Protein AF-A0A7S1MI24-F1 (afdb_monomer_lite)

Sequence (200 aa):
VGLRLYTAEVACLLGQRKAGKRALQKAEEALKSAASAQEQFDVLRRRELASEAKRLRSSLEEEGAFDLVGVLQRTFAFPSKRAGSACTPLQVVAALRSSFGVEECFRRGLCCEEDFGSHLARCVRGNGLLRWPRVFSAKRLPTRLEVCSGTGDWVVAQAQAEAGTANWVASELRYDRVKSIVAKAVLGRVENLCILAGDA

Structure (mmCIF, N/CA/C/O backbone):
data_AF-A0A7S1MI24-F1
#
_entry.id   AF-A0A7S1MI24-F1
#
loop_
_atom_site.group_PDB
_atom_site.id
_atom_site.type_symbol
_atom_site.label_atom_id
_atom_site.label_alt_id
_atom_site.label_comp_id
_atom_site.label_asym_id
_atom_site.label_entity_id
_atom_site.label_seq_id
_atom_site.pdbx_PDB_ins_code
_atom_site.Cartn_x
_atom_site.Cartn_y
_atom_site.Cartn_z
_atom_site.occupancy
_atom_site.B_iso_or_equiv
_atom_site.auth_seq_id
_atom_site.auth_comp_id
_atom_site.auth_asym_id
_atom_site.auth_atom_id
_atom_site.pdbx_PDB_model_num
ATOM 1 N N . VAL A 1 1 ? -1.680 10.015 21.471 1.00 73.81 1 VAL A N 1
ATOM 2 C CA . VAL A 1 1 ? -2.618 9.313 20.559 1.00 73.81 1 VAL A CA 1
ATOM 3 C C . VAL A 1 1 ? -1.904 8.710 19.355 1.00 73.81 1 VAL A C 1
ATOM 5 O O . VAL A 1 1 ? -1.892 7.492 19.264 1.00 73.81 1 VAL A O 1
ATOM 8 N N . GLY A 1 2 ? -1.274 9.514 18.485 1.00 77.19 2 GLY A N 1
ATOM 9 C CA . GLY A 1 2 ? -0.713 9.046 17.204 1.00 77.19 2 GLY A CA 1
ATOM 10 C C . GLY A 1 2 ? 0.192 7.812 17.292 1.00 77.19 2 GLY A C 1
ATOM 11 O O . GLY A 1 2 ? -0.037 6.850 16.576 1.00 77.19 2 GLY A O 1
ATOM 12 N N . LEU A 1 3 ? 1.133 7.765 18.245 1.00 80.62 3 LEU A N 1
ATOM 13 C CA . LEU A 1 3 ? 1.997 6.588 18.436 1.00 80.62 3 LEU A CA 1
ATOM 14 C C . LEU A 1 3 ? 1.203 5.284 18.640 1.00 80.62 3 LEU A C 1
ATOM 16 O O . LEU A 1 3 ? 1.580 4.246 18.114 1.00 80.62 3 LEU A O 1
ATOM 20 N N . ARG A 1 4 ? 0.083 5.340 19.372 1.00 84.88 4 ARG A N 1
ATOM 21 C CA . ARG A 1 4 ? -0.758 4.164 19.646 1.00 84.88 4 ARG A CA 1
ATOM 22 C C . ARG A 1 4 ? -1.533 3.719 18.408 1.00 84.88 4 ARG A C 1
ATOM 24 O O . ARG A 1 4 ? -1.701 2.518 18.226 1.00 84.88 4 ARG A O 1
ATOM 31 N N . LEU A 1 5 ? -1.953 4.664 17.563 1.00 84.94 5 LEU A N 1
ATOM 32 C CA . LEU A 1 5 ? -2.542 4.350 16.259 1.00 84.94 5 LEU A CA 1
ATOM 33 C C . LEU A 1 5 ? -1.519 3.665 15.355 1.00 84.94 5 LEU A C 1
ATOM 35 O O . LEU A 1 5 ? -1.798 2.573 14.878 1.00 84.94 5 LEU A O 1
ATOM 39 N N . TYR A 1 6 ? -0.302 4.202 15.244 1.00 84.69 6 TYR A N 1
ATOM 40 C CA . TYR A 1 6 ? 0.762 3.554 14.471 1.00 84.69 6 TYR A CA 1
ATOM 41 C C . TYR A 1 6 ? 1.103 2.154 14.993 1.00 84.69 6 TYR A C 1
ATOM 43 O O . TYR A 1 6 ? 1.282 1.226 14.210 1.00 84.69 6 TYR A O 1
ATOM 51 N N . THR A 1 7 ? 1.150 1.955 16.316 1.00 85.38 7 THR A N 1
ATOM 52 C CA . THR A 1 7 ? 1.319 0.611 16.891 1.00 85.38 7 THR A CA 1
ATOM 53 C C . THR A 1 7 ? 0.181 -0.323 16.486 1.00 85.38 7 THR A C 1
ATOM 55 O O . THR A 1 7 ? 0.432 -1.487 16.174 1.00 85.38 7 THR A O 1
ATOM 58 N N . ALA A 1 8 ? -1.060 0.166 16.487 1.00 86.25 8 ALA A N 1
ATOM 59 C CA . ALA A 1 8 ? -2.208 -0.621 16.069 1.00 86.25 8 ALA A CA 1
ATOM 60 C C . ALA A 1 8 ? -2.116 -1.001 14.586 1.00 86.25 8 ALA A C 1
ATOM 62 O O . ALA A 1 8 ? -2.285 -2.174 14.263 1.00 86.25 8 ALA A O 1
ATOM 63 N N . GLU A 1 9 ? -1.776 -0.055 13.709 1.00 87.56 9 GLU A N 1
ATOM 64 C CA . GLU A 1 9 ? -1.570 -0.296 12.278 1.00 87.56 9 GLU A CA 1
ATOM 65 C C . GLU 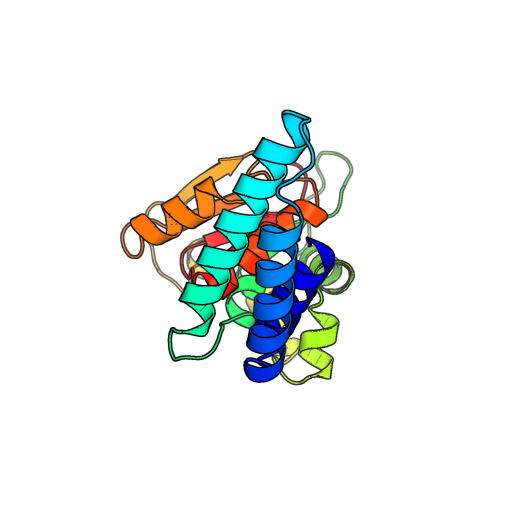A 1 9 ? -0.471 -1.328 12.031 1.00 87.56 9 GLU A C 1
ATOM 67 O O . GLU A 1 9 ? -0.721 -2.343 11.386 1.00 87.56 9 GLU A O 1
ATOM 72 N N . VAL A 1 10 ? 0.719 -1.136 12.607 1.00 85.56 10 VAL A N 1
ATOM 73 C CA . VAL A 1 10 ? 1.843 -2.074 12.456 1.00 85.56 10 VAL A CA 1
ATOM 74 C C . VAL A 1 10 ? 1.461 -3.470 12.943 1.00 85.56 10 VAL A C 1
ATOM 76 O O . VAL A 1 10 ? 1.720 -4.454 12.254 1.00 85.56 10 VAL A O 1
ATOM 79 N N . ALA A 1 11 ? 0.794 -3.581 14.095 1.00 85.19 11 ALA A N 1
ATOM 80 C CA . ALA A 1 11 ? 0.323 -4.870 14.588 1.00 85.19 11 ALA A CA 1
ATOM 81 C C . ALA A 1 11 ? -0.667 -5.532 13.612 1.00 85.19 11 ALA A C 1
ATOM 83 O O . ALA A 1 11 ? -0.617 -6.747 13.433 1.00 85.19 11 ALA A O 1
ATOM 84 N N . CYS A 1 12 ? -1.529 -4.760 12.945 1.00 84.69 12 CYS A N 1
ATOM 85 C CA . CYS A 1 12 ? -2.426 -5.283 11.912 1.00 84.69 12 CYS A CA 1
ATOM 86 C C . CYS A 1 12 ? -1.658 -5.778 10.686 1.00 84.69 12 CYS A C 1
ATOM 88 O O . CYS A 1 12 ? -1.887 -6.907 10.254 1.00 84.69 12 CYS A O 1
ATOM 90 N N . LEU A 1 13 ? -0.722 -4.974 10.172 1.00 84.94 13 LEU A N 1
ATOM 91 C CA . LEU A 1 13 ? 0.106 -5.321 9.012 1.00 84.94 13 LEU A CA 1
ATOM 92 C C . LEU A 1 13 ? 0.932 -6.593 9.251 1.00 84.94 13 LEU A C 1
ATOM 94 O O . LEU A 1 13 ? 1.161 -7.365 8.328 1.00 84.94 13 LEU A O 1
ATOM 98 N N . LEU A 1 14 ? 1.329 -6.847 10.500 1.00 82.56 14 LEU A N 1
ATOM 99 C CA . LEU A 1 14 ? 2.053 -8.052 10.912 1.00 82.56 14 LEU A CA 1
ATOM 100 C C . LEU A 1 14 ? 1.137 -9.240 11.264 1.00 82.56 14 LEU A C 1
ATOM 102 O O . LEU A 1 14 ? 1.608 -10.228 11.828 1.00 82.56 14 LEU A O 1
ATOM 106 N N . GLY A 1 15 ? -0.172 -9.146 11.014 1.00 80.75 15 GLY A N 1
ATOM 107 C CA . GLY A 1 15 ? -1.145 -10.199 11.333 1.00 80.75 15 GLY A CA 1
ATOM 108 C C . GLY A 1 15 ? -1.451 -10.359 12.830 1.00 80.75 15 GLY A C 1
ATOM 109 O O . GLY A 1 15 ? -2.228 -11.228 13.225 1.00 80.75 15 GLY A O 1
ATOM 110 N N . GLN A 1 16 ? -0.913 -9.498 13.695 1.00 86.44 16 GLN A N 1
ATOM 111 C CA . GLN A 1 16 ? -1.109 -9.521 15.146 1.00 86.44 16 GLN A CA 1
ATOM 112 C C . GLN A 1 16 ? -2.424 -8.835 15.553 1.00 86.44 16 GLN A C 1
ATOM 114 O O . GLN A 1 16 ? -2.451 -7.916 16.375 1.00 86.44 16 GLN A O 1
ATOM 119 N N . ARG A 1 17 ? -3.555 -9.311 15.016 1.00 86.25 17 ARG A N 1
ATOM 120 C CA . ARG A 1 17 ? -4.892 -8.703 15.190 1.00 86.25 17 ARG A CA 1
ATOM 121 C C . ARG A 1 17 ? -5.262 -8.423 16.652 1.00 86.25 17 ARG A C 1
ATOM 123 O O . ARG A 1 17 ? -5.778 -7.352 16.958 1.00 86.25 17 ARG A O 1
ATOM 130 N N . LYS A 1 18 ? -4.975 -9.352 17.577 1.00 89.62 18 LYS A N 1
ATOM 131 C CA . LYS A 1 18 ? -5.245 -9.160 19.019 1.00 89.62 18 LYS A CA 1
ATOM 132 C C . LYS A 1 18 ? -4.454 -7.980 19.600 1.00 89.62 18 LYS A C 1
ATOM 134 O O . LYS A 1 18 ? -5.005 -7.206 20.380 1.00 89.62 18 LYS A O 1
ATOM 139 N N . ALA A 1 19 ? -3.184 -7.834 19.220 1.00 90.38 19 ALA A N 1
ATOM 140 C CA . ALA A 1 19 ? -2.353 -6.708 19.639 1.00 90.38 19 ALA A CA 1
ATOM 141 C C . ALA A 1 19 ? -2.832 -5.397 18.994 1.00 90.38 19 ALA A C 1
ATOM 143 O O . ALA A 1 19 ? -2.959 -4.396 19.697 1.00 90.38 19 ALA A O 1
ATOM 144 N N . GLY A 1 20 ? -3.202 -5.436 17.708 1.00 90.81 20 GLY A N 1
ATOM 145 C CA . GLY A 1 20 ? -3.787 -4.304 16.983 1.00 90.81 20 GLY A CA 1
ATOM 146 C C . GLY A 1 20 ? -5.052 -3.766 17.651 1.00 90.81 20 GLY A C 1
ATOM 147 O O . GLY A 1 20 ? -5.117 -2.581 17.969 1.00 90.81 20 GLY A O 1
ATOM 148 N N . LYS A 1 21 ? -6.009 -4.645 17.987 1.00 91.75 21 LYS A N 1
ATOM 149 C CA . LYS A 1 21 ? -7.243 -4.273 18.708 1.00 91.75 21 LYS A CA 1
ATOM 150 C C . LYS A 1 21 ? -6.951 -3.616 20.061 1.00 91.75 21 LYS A C 1
ATOM 152 O O . LYS A 1 21 ? -7.520 -2.573 20.371 1.00 91.75 21 LYS A O 1
ATOM 157 N N . ARG A 1 22 ? -6.024 -4.179 20.847 1.00 93.19 22 ARG A N 1
ATOM 158 C CA . ARG A 1 22 ? -5.618 -3.608 22.147 1.00 93.19 22 ARG A CA 1
ATOM 159 C C . ARG A 1 22 ? -4.966 -2.231 22.000 1.00 93.19 22 ARG A C 1
ATOM 161 O O . ARG A 1 22 ? -5.230 -1.343 22.806 1.00 93.19 22 ARG A O 1
ATOM 168 N N . ALA A 1 23 ? -4.096 -2.052 21.008 1.00 92.50 23 ALA A N 1
ATOM 169 C CA . ALA A 1 23 ? -3.434 -0.774 20.756 1.00 92.50 23 ALA A CA 1
ATOM 170 C C . ALA A 1 23 ? -4.428 0.296 20.276 1.00 92.50 23 ALA A C 1
ATOM 172 O O . ALA A 1 23 ? -4.383 1.424 20.772 1.00 92.50 23 ALA A O 1
ATOM 173 N N . LEU A 1 24 ? -5.363 -0.077 19.394 1.00 93.00 24 LEU A N 1
ATOM 174 C CA . LEU A 1 24 ? -6.424 0.801 18.904 1.00 93.00 24 LEU A CA 1
ATOM 175 C C . LEU A 1 24 ? -7.334 1.270 20.043 1.00 93.00 24 LEU A C 1
ATOM 177 O O . LEU A 1 24 ? -7.537 2.473 20.191 1.00 93.00 24 LEU A O 1
ATOM 181 N N . GLN A 1 25 ? -7.778 0.354 20.908 1.00 94.00 25 GLN A N 1
ATOM 182 C CA . GLN A 1 25 ? -8.591 0.698 22.076 1.00 94.00 25 GLN A CA 1
ATOM 183 C C . GLN A 1 25 ? -7.900 1.761 22.951 1.00 94.00 25 GLN A C 1
ATOM 185 O O . GLN A 1 25 ? -8.488 2.795 23.271 1.00 94.00 25 GLN A O 1
ATOM 190 N N . LYS A 1 26 ? -6.609 1.572 23.260 1.00 92.50 26 LYS A N 1
ATOM 191 C CA . LYS A 1 26 ? -5.810 2.549 24.026 1.00 92.50 26 LYS A CA 1
ATOM 192 C C . LYS A 1 26 ? -5.619 3.887 23.303 1.00 92.50 26 LYS A C 1
ATOM 194 O O . LYS A 1 26 ? -5.292 4.896 23.941 1.00 92.50 26 LYS A O 1
ATOM 199 N N . ALA A 1 27 ? -5.706 3.901 21.974 1.00 90.81 27 ALA A N 1
ATOM 200 C CA . ALA A 1 27 ? -5.613 5.116 21.177 1.00 90.81 27 ALA A CA 1
ATOM 201 C C . ALA A 1 27 ? -6.928 5.906 21.221 1.00 90.81 27 ALA A C 1
ATOM 203 O O . ALA A 1 27 ? -6.899 7.120 21.412 1.00 90.81 27 ALA A O 1
ATOM 204 N N . GLU A 1 28 ? -8.062 5.216 21.124 1.00 91.44 28 GLU A N 1
ATOM 205 C CA . GLU A 1 28 ? -9.404 5.800 21.209 1.00 91.44 28 GLU A CA 1
ATOM 206 C C . GLU A 1 28 ? -9.718 6.333 22.610 1.00 91.44 28 GLU A C 1
ATOM 208 O O . GLU A 1 28 ? -10.259 7.430 22.742 1.00 91.44 28 GLU A O 1
ATOM 213 N N . GLU A 1 29 ? -9.328 5.612 23.664 1.00 91.19 29 GLU A N 1
ATOM 214 C CA . GLU A 1 29 ? -9.416 6.098 25.049 1.00 91.19 29 GLU A CA 1
ATOM 215 C C . GLU A 1 29 ? -8.641 7.414 25.222 1.00 91.19 29 GLU A C 1
ATOM 217 O O . GLU A 1 29 ? -9.144 8.371 25.809 1.00 91.19 29 GLU A O 1
ATOM 222 N N . ALA A 1 30 ? -7.451 7.505 24.623 1.00 87.88 30 ALA A N 1
ATOM 223 C CA . ALA A 1 30 ? -6.635 8.715 24.666 1.00 87.88 30 ALA A CA 1
ATOM 224 C C . ALA A 1 30 ? -7.183 9.868 23.816 1.00 87.88 30 ALA A C 1
ATOM 226 O O . ALA A 1 30 ? -6.942 11.028 24.140 1.00 87.88 30 ALA A O 1
ATOM 227 N N . LEU A 1 31 ? -7.897 9.570 22.726 1.00 87.38 31 LEU A N 1
ATOM 228 C CA . LEU A 1 31 ? -8.610 10.583 21.944 1.00 87.38 31 LEU A CA 1
ATOM 229 C C . LEU A 1 31 ? -9.743 11.200 22.759 1.00 87.38 31 LEU A C 1
ATOM 231 O O . LEU A 1 31 ? -9.889 12.419 22.765 1.00 87.38 31 LEU A O 1
ATOM 235 N N . LYS A 1 32 ? -10.501 10.369 23.484 1.00 85.38 32 LYS A N 1
ATOM 236 C CA . LYS A 1 32 ? -11.587 10.825 24.362 1.00 85.38 32 LYS A CA 1
ATOM 237 C C . LYS A 1 32 ? -11.064 11.680 25.517 1.00 85.38 32 LYS A C 1
ATOM 239 O O . LYS A 1 32 ? -11.663 12.704 25.826 1.00 85.38 32 LYS A O 1
ATOM 244 N N . SER A 1 33 ? -9.935 11.303 26.126 1.00 82.25 33 SER A N 1
ATOM 245 C CA . SER A 1 33 ? -9.354 12.059 27.245 1.00 82.25 33 SER A CA 1
ATOM 246 C C . SER A 1 33 ? -8.720 13.391 26.829 1.00 82.25 33 SER A C 1
ATOM 248 O O . SER A 1 33 ? -8.568 14.278 27.659 1.00 82.25 33 SER A O 1
ATOM 250 N N . ALA A 1 34 ? -8.343 13.556 25.558 1.00 73.75 34 ALA A N 1
ATOM 251 C CA . ALA A 1 34 ? -7.697 14.766 25.042 1.00 73.75 34 ALA A CA 1
ATOM 252 C C . ALA A 1 34 ? -8.687 15.893 24.667 1.00 73.75 34 ALA A C 1
ATOM 254 O O . ALA A 1 34 ? -8.329 16.815 23.935 1.00 73.75 34 ALA A O 1
ATOM 255 N N . ALA A 1 35 ? -9.944 15.824 25.116 1.00 59.53 35 ALA A N 1
ATOM 256 C CA . ALA A 1 35 ? -11.016 16.735 24.709 1.00 59.53 35 ALA A CA 1
ATOM 257 C C . ALA A 1 35 ? -10.859 18.193 25.202 1.00 59.53 35 ALA A C 1
ATOM 259 O O . ALA A 1 35 ? -11.548 19.067 24.685 1.00 59.53 35 ALA A O 1
ATOM 260 N N . SER A 1 36 ? -9.945 18.490 26.133 1.00 61.41 36 SER A N 1
ATOM 261 C CA . SER A 1 36 ? -9.865 19.796 26.813 1.00 61.41 36 SER A CA 1
ATOM 262 C C . SER A 1 36 ? -8.915 20.842 26.203 1.00 61.41 36 SER A C 1
ATOM 264 O O . SER A 1 36 ? -8.910 21.972 26.676 1.00 61.41 36 SER A O 1
ATOM 266 N N . ALA A 1 37 ? -8.111 20.519 25.183 1.00 58.25 37 ALA A N 1
ATOM 267 C CA . ALA A 1 37 ? -7.203 21.495 24.557 1.00 58.25 37 ALA A CA 1
ATOM 268 C C . ALA A 1 37 ? -7.915 22.293 23.443 1.00 58.25 37 ALA A C 1
ATOM 270 O O . ALA A 1 37 ? -8.607 21.701 22.609 1.00 58.25 37 ALA A O 1
ATOM 271 N N . GLN A 1 38 ? -7.774 23.622 23.437 1.00 57.56 38 GLN A N 1
ATOM 272 C CA . GLN A 1 38 ? -8.668 24.562 22.733 1.00 57.56 38 GLN A CA 1
ATOM 273 C C . GLN A 1 38 ? -8.108 25.140 21.419 1.00 57.56 38 GLN A C 1
ATOM 275 O O . GLN A 1 38 ? -8.764 25.962 20.782 1.00 57.56 38 GLN A O 1
ATOM 280 N N . GLU A 1 39 ? -6.924 24.712 20.978 1.00 75.19 39 GLU A N 1
ATOM 281 C CA . GLU A 1 39 ? -6.323 25.225 19.744 1.00 75.19 39 GLU A CA 1
ATOM 282 C C . GLU A 1 39 ? -6.942 24.577 18.493 1.00 75.19 39 GLU A C 1
ATOM 284 O O . GLU A 1 39 ? -7.132 23.361 18.412 1.00 75.19 39 GLU A O 1
ATOM 289 N N . GLN A 1 40 ? -7.266 25.391 17.483 1.00 68.12 40 GLN A N 1
ATOM 290 C CA . GLN A 1 40 ? -7.939 24.944 16.253 1.00 68.12 40 GLN A CA 1
ATOM 291 C C . GLN A 1 40 ? -7.149 23.857 15.499 1.00 68.12 40 GLN A C 1
ATOM 293 O O . GLN A 1 40 ? -7.745 22.918 14.963 1.00 68.12 40 GLN A O 1
ATOM 298 N N . PHE A 1 41 ? -5.813 23.929 15.512 1.00 63.28 41 PHE A N 1
ATOM 299 C CA . PHE A 1 41 ? -4.944 22.899 14.931 1.00 63.28 41 PHE A CA 1
ATOM 300 C C . PHE A 1 41 ? -5.090 21.546 15.637 1.00 63.28 41 PHE A C 1
ATOM 302 O O . PHE A 1 41 ? -5.150 20.505 14.978 1.00 63.28 41 PHE A O 1
ATOM 309 N N . ASP A 1 42 ? -5.242 21.546 16.961 1.00 78.06 42 ASP A N 1
ATOM 310 C CA . ASP A 1 42 ? -5.473 20.322 17.724 1.00 78.06 42 ASP A CA 1
ATOM 311 C C . ASP A 1 42 ? -6.843 19.718 17.427 1.00 78.06 42 ASP A C 1
ATOM 313 O O . ASP A 1 42 ? -7.004 18.498 17.479 1.00 78.06 42 ASP A O 1
ATOM 317 N N . VAL A 1 43 ? -7.852 20.539 17.123 1.00 80.75 43 VAL A N 1
ATOM 318 C CA . VAL A 1 43 ? -9.181 20.050 16.719 1.00 80.75 43 VAL A CA 1
ATOM 319 C C . VAL A 1 43 ? -9.101 19.313 15.380 1.00 80.75 43 VAL A C 1
ATOM 321 O O . VAL A 1 43 ? -9.589 18.184 15.279 1.00 80.75 43 VAL A O 1
ATOM 324 N N . LEU A 1 44 ? -8.452 19.906 14.372 1.00 81.69 44 LEU A N 1
ATOM 325 C CA . LEU A 1 44 ? -8.291 19.282 13.053 1.00 81.69 44 LEU A CA 1
ATOM 326 C C . LEU A 1 44 ? -7.503 17.973 13.144 1.00 81.69 44 LEU A C 1
ATOM 328 O O . LEU A 1 44 ? -7.990 16.928 12.709 1.00 81.69 44 LEU A O 1
ATOM 332 N N . ARG A 1 45 ? -6.350 17.994 13.818 1.00 82.44 45 ARG A N 1
ATOM 333 C CA . ARG A 1 45 ? -5.518 16.801 14.013 1.00 82.44 45 ARG A CA 1
ATOM 334 C C . ARG A 1 45 ? -6.257 15.694 14.766 1.00 82.44 45 ARG A C 1
ATOM 336 O O . ARG A 1 45 ? -6.120 14.517 14.440 1.00 82.44 45 ARG A O 1
ATOM 343 N N . ARG A 1 46 ? -7.065 16.037 15.775 1.00 82.56 46 ARG A N 1
ATOM 344 C CA . ARG A 1 46 ? -7.904 15.053 16.483 1.00 82.56 46 ARG A CA 1
ATOM 345 C C . ARG A 1 46 ? -8.952 14.438 15.565 1.00 82.56 46 ARG A C 1
ATOM 347 O O . ARG A 1 46 ? -9.167 13.232 15.643 1.00 82.56 46 ARG A O 1
ATOM 354 N N . ARG A 1 47 ? -9.579 15.232 14.694 1.00 85.75 47 ARG A N 1
ATOM 355 C CA . ARG A 1 47 ? -10.560 14.735 13.721 1.00 85.75 47 ARG A CA 1
ATOM 356 C C . ARG A 1 47 ? -9.927 13.755 12.735 1.00 85.75 47 ARG A C 1
ATOM 358 O O . ARG A 1 47 ? -10.522 12.713 12.469 1.00 85.75 47 ARG A O 1
ATOM 365 N N . GLU A 1 48 ? -8.721 14.048 12.254 1.00 84.19 48 GLU A N 1
ATOM 366 C CA . GLU A 1 48 ? -7.946 13.138 11.400 1.00 84.19 48 GLU A CA 1
ATOM 367 C C . GLU A 1 48 ? -7.644 11.819 12.120 1.00 84.19 48 GLU A C 1
ATOM 369 O O . GLU A 1 48 ? -8.012 10.751 11.632 1.00 84.19 48 GLU A O 1
ATOM 374 N N . LEU A 1 49 ? -7.077 11.888 13.329 1.00 87.00 49 LEU A N 1
ATOM 375 C CA . LEU A 1 49 ? -6.752 10.701 14.129 1.00 87.00 49 LEU A CA 1
ATOM 376 C C . LEU A 1 49 ? -8.001 9.879 14.492 1.00 87.00 49 LEU A C 1
ATOM 378 O O . LEU A 1 49 ? -7.940 8.653 14.545 1.00 87.00 49 LEU A O 1
ATOM 382 N N . ALA A 1 50 ? -9.141 10.528 14.736 1.00 88.38 50 ALA A N 1
ATOM 383 C CA . ALA A 1 50 ? -10.408 9.848 14.996 1.00 88.38 50 ALA A CA 1
ATOM 384 C C . ALA A 1 50 ? -10.960 9.152 13.741 1.00 88.38 50 ALA A C 1
ATOM 386 O O . ALA A 1 50 ? -11.467 8.033 13.833 1.00 88.38 50 ALA A O 1
ATOM 387 N N . SER A 1 51 ? -10.835 9.785 12.571 1.00 87.12 51 SER A N 1
ATOM 388 C CA . SER A 1 51 ? -11.189 9.174 11.285 1.00 87.12 51 SER A CA 1
ATOM 389 C C . SER A 1 51 ? -10.330 7.936 11.007 1.00 87.12 51 SER A C 1
ATOM 391 O O . SER A 1 51 ? -10.846 6.874 10.657 1.00 87.12 51 SER A O 1
ATOM 393 N N . GLU A 1 52 ? -9.024 8.037 11.259 1.00 86.25 52 GLU A N 1
ATOM 394 C CA . GLU A 1 52 ? -8.072 6.936 11.109 1.00 86.25 52 GLU A CA 1
ATOM 395 C C . GLU A 1 52 ? -8.362 5.779 12.072 1.00 86.25 52 GLU A C 1
ATOM 397 O O . GLU A 1 52 ? -8.431 4.625 11.646 1.00 86.25 52 GLU A O 1
ATOM 402 N N . ALA A 1 53 ? -8.641 6.081 13.345 1.00 89.38 53 ALA A N 1
ATOM 403 C CA . ALA A 1 53 ? -9.067 5.089 14.331 1.00 89.38 53 ALA A CA 1
ATOM 404 C C . ALA A 1 53 ? -10.332 4.342 13.879 1.00 89.38 53 ALA A C 1
ATOM 406 O O . ALA A 1 53 ? -10.386 3.112 13.943 1.00 89.38 53 ALA A O 1
ATOM 407 N N . LYS A 1 54 ? -11.330 5.074 13.365 1.00 90.06 54 LYS A N 1
ATOM 408 C CA . LYS A 1 54 ? -12.578 4.497 12.848 1.00 90.06 54 LYS A CA 1
ATOM 409 C C . LYS A 1 54 ? -12.324 3.570 11.655 1.00 90.06 54 LYS A C 1
ATOM 411 O O . LYS A 1 54 ? -12.869 2.468 11.621 1.00 90.06 54 LYS A O 1
ATOM 416 N N . ARG A 1 55 ? -11.481 3.981 10.701 1.00 86.00 55 ARG A N 1
ATOM 417 C CA . ARG A 1 55 ? -11.101 3.152 9.543 1.00 86.00 55 ARG A CA 1
ATOM 418 C C . ARG A 1 55 ? -10.392 1.871 9.986 1.00 86.00 55 ARG A C 1
ATOM 420 O O . ARG A 1 55 ? -10.737 0.784 9.521 1.00 86.00 55 ARG A O 1
ATOM 427 N N . LEU A 1 56 ? -9.434 1.988 10.908 1.00 88.06 56 LEU A N 1
ATOM 428 C CA . LEU A 1 56 ? -8.685 0.842 11.421 1.00 88.06 56 LEU A CA 1
ATOM 429 C C . LEU A 1 56 ? -9.592 -0.140 12.173 1.00 88.06 56 LEU A C 1
ATOM 431 O O . LEU A 1 56 ? -9.448 -1.350 12.007 1.00 88.06 56 LEU A O 1
ATOM 435 N N . ARG A 1 57 ? -10.554 0.372 12.951 1.00 90.81 57 ARG A N 1
ATOM 436 C CA . ARG A 1 57 ? -11.572 -0.439 13.631 1.00 90.81 57 ARG A CA 1
ATOM 437 C C . ARG A 1 57 ? -12.377 -1.273 12.636 1.00 90.81 57 ARG A C 1
ATOM 439 O O . ARG A 1 57 ? -12.401 -2.490 12.780 1.00 90.81 57 ARG A O 1
ATOM 446 N N . SER A 1 58 ? -12.946 -0.630 11.611 1.00 87.38 58 SER A N 1
ATOM 447 C CA . SER A 1 58 ? -13.704 -1.311 10.548 1.00 87.38 58 SER A CA 1
ATOM 448 C C . SER A 1 58 ? -12.871 -2.421 9.899 1.00 87.38 58 SER A C 1
ATOM 450 O O . SER A 1 58 ? -13.297 -3.568 9.806 1.00 87.38 58 SER A O 1
ATOM 452 N N . SER A 1 59 ? -11.617 -2.109 9.562 1.00 85.88 59 SER A N 1
ATOM 453 C CA . SER A 1 59 ? -10.696 -3.058 8.918 1.00 85.88 59 SER A CA 1
ATOM 454 C C . SER A 1 59 ? -10.390 -4.283 9.797 1.00 85.88 59 SER A C 1
ATOM 456 O O . SER A 1 59 ? -10.205 -5.389 9.286 1.00 85.88 59 SER A O 1
ATOM 458 N N . LEU A 1 60 ? -10.322 -4.089 11.121 1.00 85.88 60 LEU A N 1
ATOM 459 C CA . LEU A 1 60 ? -10.056 -5.119 12.136 1.00 85.88 60 LEU A CA 1
ATOM 460 C C . LEU A 1 60 ? -11.275 -5.978 12.503 1.00 85.88 60 LEU A C 1
ATOM 462 O O . LEU A 1 60 ? -11.108 -7.047 13.110 1.00 85.88 60 LEU A O 1
ATOM 466 N N . GLU A 1 61 ? -12.478 -5.484 12.227 1.00 86.75 61 GLU A N 1
ATOM 467 C CA . GLU A 1 61 ? -13.738 -6.210 12.393 1.00 86.75 61 GLU A CA 1
ATOM 468 C C . GLU A 1 61 ? -13.988 -7.143 11.204 1.00 86.75 61 GLU A C 1
ATOM 470 O O . GLU A 1 61 ? -14.443 -8.265 11.405 1.00 86.75 61 GLU A O 1
ATOM 475 N N . GLU A 1 62 ? -13.579 -6.740 10.000 1.00 84.62 62 GLU A N 1
ATOM 476 C CA . GLU A 1 62 ? -13.632 -7.585 8.807 1.00 84.62 62 GLU A CA 1
ATOM 477 C C . GLU A 1 62 ? -12.729 -8.833 8.921 1.00 84.62 62 GLU A C 1
ATOM 479 O O . GLU A 1 62 ? -11.532 -8.780 9.252 1.00 84.62 62 GLU A O 1
ATOM 484 N N . GLU A 1 63 ? -13.291 -9.993 8.585 1.00 77.44 63 GLU A N 1
ATOM 485 C CA . GLU A 1 63 ? -12.552 -11.252 8.479 1.00 77.44 63 GLU A CA 1
ATOM 486 C C . GLU A 1 63 ? -11.612 -11.258 7.253 1.00 77.44 63 GLU A C 1
ATOM 488 O O . GLU A 1 63 ? -11.689 -10.408 6.367 1.00 77.44 63 GLU A O 1
ATOM 493 N N . GLY A 1 64 ? -10.635 -12.166 7.234 1.00 80.44 64 GLY A N 1
ATOM 494 C CA . GLY A 1 64 ? -9.683 -12.308 6.122 1.00 80.44 64 GLY A CA 1
ATOM 495 C C . GLY A 1 64 ? -8.294 -11.706 6.358 1.00 80.44 64 GLY A C 1
ATOM 496 O O . GLY A 1 64 ? -8.097 -10.774 7.137 1.00 80.44 64 GLY A O 1
ATOM 497 N N . ALA A 1 65 ? -7.290 -12.282 5.704 1.00 84.56 65 ALA A N 1
ATOM 498 C CA . ALA A 1 65 ? -5.912 -11.824 5.825 1.00 84.56 65 ALA A CA 1
ATOM 499 C C . ALA A 1 65 ? -5.714 -10.463 5.141 1.00 84.56 65 ALA A C 1
ATOM 501 O O . ALA A 1 65 ? -6.358 -10.151 4.143 1.00 84.56 65 ALA A O 1
ATOM 502 N N . PHE A 1 66 ? -4.805 -9.661 5.688 1.00 90.31 66 PHE A N 1
ATOM 503 C CA . PHE A 1 66 ? -4.321 -8.463 5.017 1.00 90.31 66 PHE A CA 1
ATOM 504 C C . PHE A 1 66 ? -3.254 -8.855 3.990 1.00 90.31 66 PHE A C 1
ATOM 506 O O . PHE A 1 66 ? -2.317 -9.580 4.328 1.00 90.31 66 PHE A O 1
ATOM 513 N N . ASP A 1 67 ? -3.370 -8.358 2.759 1.00 91.62 67 ASP A N 1
ATOM 514 C CA . ASP A 1 67 ? -2.422 -8.647 1.677 1.00 91.62 67 ASP A CA 1
ATOM 515 C C . ASP A 1 67 ? -1.281 -7.615 1.634 1.00 91.62 67 ASP A C 1
ATOM 517 O O . ASP A 1 67 ? -1.183 -6.777 0.734 1.00 91.62 67 ASP A O 1
ATOM 521 N N . LEU A 1 68 ? -0.411 -7.650 2.648 1.00 93.44 68 LEU A N 1
ATOM 522 C CA . LEU A 1 68 ? 0.767 -6.776 2.691 1.00 93.44 68 LEU A CA 1
ATOM 523 C C . LEU A 1 68 ? 1.697 -7.028 1.496 1.00 93.44 68 LEU A C 1
ATOM 525 O O . LEU A 1 68 ? 2.188 -6.083 0.879 1.00 93.44 68 LEU A O 1
ATOM 529 N N . VAL A 1 69 ? 1.932 -8.298 1.164 1.00 93.69 69 VAL A N 1
ATOM 530 C CA . VAL A 1 69 ? 2.873 -8.687 0.107 1.00 93.69 69 VAL A CA 1
ATOM 531 C C . VAL A 1 69 ? 2.378 -8.226 -1.257 1.00 93.69 69 VAL A C 1
ATOM 533 O O . VAL A 1 69 ? 3.164 -7.647 -2.003 1.00 93.69 69 VAL A O 1
ATOM 536 N N . GLY A 1 70 ? 1.100 -8.414 -1.586 1.00 94.44 70 GLY A N 1
ATOM 537 C CA . GLY A 1 70 ? 0.560 -7.980 -2.868 1.00 94.44 70 GLY A CA 1
ATOM 538 C C . GLY A 1 70 ? 0.562 -6.461 -3.026 1.00 94.44 70 GLY A C 1
ATOM 539 O O . GLY A 1 70 ? 0.881 -5.969 -4.108 1.00 94.44 70 GLY A O 1
ATOM 540 N N . VAL A 1 71 ? 0.298 -5.694 -1.960 1.00 96.12 71 VAL A N 1
ATOM 541 C CA . VAL A 1 71 ? 0.450 -4.226 -2.009 1.00 96.12 71 VAL A CA 1
ATOM 542 C C . VAL A 1 71 ? 1.915 -3.831 -2.224 1.00 96.12 71 VAL A C 1
ATOM 544 O O . VAL A 1 71 ? 2.200 -2.989 -3.077 1.00 96.12 71 VAL A O 1
ATOM 547 N N . LEU A 1 72 ? 2.862 -4.464 -1.523 1.00 95.50 72 LEU A N 1
ATOM 548 C CA . LEU A 1 72 ? 4.297 -4.220 -1.721 1.00 95.50 72 LEU A CA 1
ATOM 549 C C . LEU A 1 72 ? 4.775 -4.614 -3.128 1.00 95.50 72 LEU A C 1
ATOM 551 O O . LEU A 1 72 ? 5.597 -3.910 -3.705 1.00 95.50 72 LEU A O 1
ATOM 555 N N . GLN A 1 73 ? 4.231 -5.681 -3.718 1.00 95.31 73 GLN A N 1
ATOM 556 C CA . GLN A 1 73 ? 4.497 -6.086 -5.106 1.00 95.31 73 GLN A CA 1
ATOM 557 C C . GLN A 1 73 ? 3.969 -5.078 -6.143 1.00 95.31 73 GLN A C 1
ATOM 559 O O . GLN A 1 73 ? 4.453 -5.048 -7.274 1.00 95.31 73 GLN A O 1
ATOM 564 N N . ARG A 1 74 ? 3.009 -4.229 -5.757 1.00 96.44 74 ARG A N 1
ATOM 565 C CA . ARG A 1 74 ? 2.500 -3.099 -6.553 1.00 96.44 74 ARG A CA 1
ATOM 566 C C . ARG A 1 74 ? 3.075 -1.749 -6.119 1.00 96.44 74 ARG A C 1
ATOM 568 O O . ARG A 1 74 ? 2.600 -0.710 -6.569 1.00 96.44 74 ARG A O 1
ATOM 575 N N . THR A 1 75 ? 4.083 -1.749 -5.252 1.00 96.56 75 THR A N 1
ATOM 576 C CA . THR A 1 75 ? 4.780 -0.537 -4.821 1.00 96.56 75 THR A CA 1
ATOM 577 C C . THR A 1 75 ? 6.132 -0.479 -5.524 1.00 96.56 75 THR A C 1
ATOM 579 O O . THR A 1 75 ? 6.854 -1.469 -5.550 1.00 96.56 75 THR A O 1
ATOM 582 N N . PHE A 1 76 ? 6.487 0.665 -6.102 1.00 95.12 76 PHE A N 1
ATOM 583 C CA . PHE A 1 76 ? 7.734 0.874 -6.838 1.00 95.12 76 PHE A CA 1
ATOM 584 C C . PHE A 1 76 ? 8.442 2.101 -6.275 1.00 95.12 76 PHE A C 1
ATOM 586 O O . PHE A 1 76 ? 7.908 3.204 -6.337 1.00 95.12 76 PHE A O 1
ATOM 593 N N . ALA A 1 77 ? 9.642 1.912 -5.726 1.00 92.62 77 ALA A N 1
ATOM 594 C CA . ALA A 1 77 ? 10.466 3.001 -5.219 1.00 92.62 77 ALA A CA 1
ATOM 595 C C . ALA A 1 77 ? 11.575 3.348 -6.216 1.00 92.62 77 ALA A C 1
ATOM 597 O O . ALA A 1 77 ? 12.433 2.519 -6.521 1.00 92.62 77 ALA A O 1
ATOM 598 N N . PHE A 1 78 ? 11.556 4.576 -6.721 1.00 88.88 78 PHE A N 1
ATOM 599 C CA . PHE A 1 78 ? 12.523 5.096 -7.673 1.00 88.88 78 PHE A CA 1
ATOM 600 C C . PHE A 1 78 ? 13.546 5.960 -6.931 1.00 88.88 78 PHE A C 1
ATOM 602 O O . PHE A 1 78 ? 13.196 7.023 -6.418 1.00 88.88 78 PHE A O 1
ATOM 609 N N . PRO A 1 79 ? 14.815 5.524 -6.838 1.00 83.38 79 PRO A N 1
ATOM 610 C CA . PRO A 1 79 ? 15.850 6.330 -6.208 1.00 83.38 79 PRO A CA 1
ATOM 611 C C . PRO A 1 79 ? 16.094 7.613 -7.008 1.00 83.38 79 PRO A C 1
ATOM 613 O O . PRO A 1 79 ? 16.062 7.597 -8.240 1.00 83.38 79 PRO A O 1
ATOM 616 N N . SER A 1 80 ? 16.409 8.708 -6.314 1.00 78.50 80 SER A N 1
ATOM 617 C CA . SER A 1 80 ? 16.796 9.964 -6.956 1.00 78.50 80 SER A CA 1
ATOM 618 C C . SER A 1 80 ? 18.017 9.744 -7.852 1.00 78.50 80 SER A C 1
ATOM 620 O O . SER A 1 80 ? 19.089 9.346 -7.389 1.00 78.50 80 SER A O 1
ATOM 622 N N . LYS A 1 81 ? 17.858 10.000 -9.150 1.00 71.75 81 LYS A N 1
ATOM 623 C CA . LYS A 1 81 ? 18.933 9.943 -10.144 1.00 71.75 81 LYS A CA 1
ATOM 624 C C . LYS A 1 81 ? 19.107 11.295 -10.819 1.00 71.75 81 LYS A C 1
ATOM 626 O O . LYS A 1 81 ? 18.197 12.116 -10.837 1.00 71.75 81 LYS A O 1
ATOM 631 N N . ARG A 1 82 ? 20.278 11.505 -11.429 1.00 64.06 82 ARG A N 1
ATOM 632 C CA . ARG A 1 82 ? 20.466 12.602 -12.388 1.00 64.06 82 ARG A CA 1
ATOM 633 C C . ARG A 1 82 ? 19.495 12.416 -13.560 1.00 64.06 82 ARG A C 1
ATOM 635 O O . ARG A 1 82 ? 19.281 11.283 -14.001 1.00 64.06 82 ARG A O 1
ATOM 642 N N . ALA A 1 83 ? 18.944 13.524 -14.051 1.00 65.56 83 ALA A N 1
ATOM 643 C CA . ALA A 1 83 ? 17.998 13.541 -15.162 1.00 65.56 83 ALA A CA 1
ATOM 644 C C . ALA A 1 83 ? 18.501 12.698 -16.352 1.00 65.56 83 ALA A C 1
ATOM 646 O O . ALA A 1 83 ? 19.664 12.794 -16.743 1.00 65.56 83 ALA A O 1
ATOM 647 N N . GLY A 1 84 ? 17.626 11.852 -16.905 1.00 65.19 84 GLY A N 1
ATOM 648 C CA . GLY A 1 84 ? 17.895 11.050 -18.107 1.00 65.19 84 GLY A CA 1
ATOM 649 C C . GLY A 1 84 ? 18.399 9.615 -17.886 1.00 65.19 84 GLY A C 1
ATOM 650 O O . GLY A 1 84 ? 18.482 8.862 -18.852 1.00 65.19 84 GLY A O 1
ATOM 651 N N . SER A 1 85 ? 18.696 9.182 -16.652 1.00 74.88 85 SER A N 1
ATOM 652 C CA . SER A 1 85 ? 19.067 7.780 -16.380 1.00 74.88 85 SER A CA 1
ATOM 653 C C . SER A 1 85 ? 17.852 6.935 -15.982 1.00 74.88 85 SER A C 1
ATOM 655 O O . SER A 1 85 ? 17.272 7.139 -14.917 1.00 74.88 85 SER A O 1
ATOM 657 N N . ALA A 1 86 ? 17.500 5.934 -16.796 1.00 77.69 86 ALA A N 1
ATOM 658 C CA . ALA A 1 86 ? 16.444 4.977 -16.461 1.00 77.69 86 ALA A CA 1
ATOM 659 C C . ALA A 1 86 ? 16.790 4.169 -15.194 1.00 77.69 86 ALA A C 1
ATOM 661 O O . ALA A 1 86 ? 17.944 3.785 -14.973 1.00 77.69 86 ALA A O 1
ATOM 662 N N . CYS A 1 87 ? 15.799 3.889 -14.346 1.00 80.06 87 CYS A N 1
ATOM 663 C CA . CYS A 1 87 ? 15.961 2.967 -13.220 1.00 80.06 87 CYS A CA 1
ATOM 664 C C . CYS A 1 87 ? 15.899 1.516 -13.696 1.00 80.06 87 CYS A C 1
ATOM 666 O O . CYS A 1 87 ? 15.011 1.140 -14.461 1.00 80.06 87 CYS A O 1
ATOM 668 N N . THR A 1 88 ? 16.835 0.693 -13.223 1.00 84.44 88 THR A N 1
ATOM 669 C CA . THR A 1 88 ? 16.784 -0.749 -13.468 1.00 84.44 88 THR A CA 1
ATOM 670 C C . THR A 1 88 ? 15.830 -1.414 -12.472 1.00 84.44 88 THR A C 1
ATOM 672 O O . THR A 1 88 ? 15.654 -0.905 -11.360 1.00 84.44 88 THR A O 1
ATOM 675 N N . PRO A 1 89 ? 15.244 -2.578 -12.805 1.00 83.75 89 PRO A N 1
ATOM 676 C CA . PRO A 1 89 ? 14.402 -3.312 -11.862 1.00 83.75 89 PRO A CA 1
ATOM 677 C C . PRO A 1 89 ? 15.121 -3.630 -10.542 1.00 83.75 89 PRO A C 1
ATOM 679 O O . PRO A 1 89 ? 14.532 -3.506 -9.472 1.00 83.75 89 PRO A O 1
ATOM 682 N N . LEU A 1 90 ? 16.419 -3.954 -10.604 1.00 85.38 90 LEU A N 1
ATOM 683 C CA . LEU A 1 90 ? 17.251 -4.211 -9.423 1.00 85.38 90 LEU A CA 1
ATOM 684 C C . LEU A 1 90 ? 17.326 -2.998 -8.487 1.00 85.38 90 LEU A C 1
ATOM 686 O O . LEU A 1 90 ? 17.260 -3.157 -7.271 1.00 85.38 90 LEU A O 1
ATOM 690 N N . GLN A 1 91 ? 17.423 -1.786 -9.038 1.00 87.62 91 GLN A N 1
ATOM 691 C CA . GLN A 1 91 ? 17.447 -0.557 -8.240 1.00 87.62 91 GLN A CA 1
ATOM 692 C C . GLN A 1 91 ? 16.108 -0.296 -7.550 1.00 87.62 91 GLN A C 1
ATOM 694 O O . GLN A 1 91 ? 16.097 0.131 -6.398 1.00 87.62 91 GLN A O 1
ATOM 699 N N . VAL A 1 92 ? 14.995 -0.600 -8.222 1.00 87.50 92 VAL A N 1
ATOM 700 C CA . VAL A 1 92 ? 13.657 -0.475 -7.631 1.00 87.50 92 VAL A CA 1
ATOM 701 C C . VAL A 1 92 ? 13.466 -1.469 -6.484 1.00 87.50 92 VAL A C 1
ATOM 703 O O . VAL A 1 92 ? 13.028 -1.086 -5.399 1.00 87.50 92 VAL A O 1
ATOM 706 N N . VAL A 1 93 ? 13.864 -2.731 -6.678 1.00 86.31 93 VAL A N 1
ATOM 707 C CA . VAL A 1 93 ? 13.828 -3.757 -5.621 1.00 86.31 93 VAL A CA 1
ATOM 708 C C . VAL A 1 93 ? 14.697 -3.340 -4.432 1.00 86.31 93 VAL A C 1
ATOM 710 O O . VAL A 1 93 ? 14.246 -3.407 -3.289 1.00 86.31 93 VAL A O 1
ATOM 713 N N . ALA A 1 94 ? 15.920 -2.864 -4.681 1.00 89.62 94 ALA A N 1
ATOM 714 C CA . ALA A 1 94 ? 16.830 -2.421 -3.627 1.00 89.62 94 ALA A CA 1
ATOM 715 C C . ALA A 1 94 ? 16.255 -1.252 -2.806 1.00 89.62 94 ALA A C 1
ATOM 717 O O . ALA A 1 94 ? 16.352 -1.255 -1.578 1.00 89.62 94 ALA A O 1
ATOM 718 N N . ALA A 1 95 ? 15.609 -0.282 -3.461 1.00 89.94 95 ALA A N 1
ATOM 719 C CA . ALA A 1 95 ? 14.958 0.838 -2.784 1.00 89.94 95 ALA A CA 1
ATOM 720 C C . ALA A 1 95 ? 13.769 0.385 -1.916 1.00 89.94 95 ALA A C 1
ATOM 722 O O . ALA A 1 95 ? 13.599 0.861 -0.791 1.00 89.94 95 ALA A O 1
ATOM 723 N N . LEU A 1 96 ? 12.977 -0.582 -2.391 1.00 90.50 96 LEU A N 1
ATOM 724 C CA . LEU A 1 96 ? 11.888 -1.165 -1.601 1.00 90.50 96 LEU A CA 1
ATOM 725 C C . LEU A 1 96 ? 12.408 -1.915 -0.370 1.00 90.50 96 LEU A C 1
ATOM 727 O O . LEU A 1 96 ? 11.885 -1.729 0.734 1.00 90.50 96 LEU A O 1
ATOM 731 N N . ARG A 1 97 ? 13.472 -2.709 -0.540 1.00 91.12 97 ARG A N 1
ATOM 732 C CA . ARG A 1 97 ? 14.129 -3.452 0.548 1.00 91.12 97 ARG A CA 1
ATOM 733 C C . ARG A 1 97 ? 14.613 -2.551 1.668 1.00 91.12 97 ARG A C 1
ATOM 735 O O . ARG A 1 97 ? 14.331 -2.838 2.829 1.00 91.12 97 ARG A O 1
ATOM 742 N N . SER A 1 98 ? 15.283 -1.454 1.329 1.00 89.88 98 SER A N 1
ATOM 743 C CA . SER A 1 98 ? 15.853 -0.548 2.328 1.00 89.88 98 SER A CA 1
ATOM 744 C C . SER A 1 98 ? 14.808 0.310 3.044 1.00 89.88 98 SER A C 1
ATOM 746 O O . SER A 1 98 ? 15.025 0.700 4.189 1.00 89.88 98 SER A O 1
ATOM 748 N N . SER A 1 99 ? 13.679 0.615 2.392 1.00 87.88 99 SER A N 1
ATOM 749 C CA . SER A 1 99 ? 12.798 1.702 2.845 1.00 87.88 99 SER A CA 1
ATOM 750 C C . SER A 1 99 ? 11.402 1.266 3.290 1.00 87.88 99 SER A C 1
ATOM 752 O O . SER A 1 99 ? 10.788 1.985 4.080 1.00 87.88 99 SER A O 1
ATOM 754 N N . PHE A 1 100 ? 10.902 0.108 2.844 1.00 88.94 100 PHE A N 1
ATOM 755 C CA . PHE A 1 100 ? 9.490 -0.286 3.001 1.00 88.94 100 PHE A CA 1
ATOM 756 C C . PHE A 1 100 ? 9.274 -1.584 3.791 1.00 88.94 100 PHE A C 1
ATOM 758 O O . PHE A 1 100 ? 8.174 -2.124 3.805 1.00 88.94 100 PHE A O 1
ATOM 765 N N . GLY A 1 101 ? 10.305 -2.085 4.480 1.00 87.81 101 GLY A N 1
ATOM 766 C CA . GLY A 1 101 ? 10.174 -3.259 5.352 1.00 87.81 101 GLY A CA 1
ATOM 767 C C . GLY A 1 101 ? 10.061 -4.595 4.608 1.00 87.81 101 GLY A C 1
ATOM 768 O O . GLY A 1 101 ? 9.717 -5.604 5.219 1.00 87.81 101 GLY A O 1
ATOM 769 N N . VAL A 1 102 ? 10.386 -4.632 3.312 1.00 91.88 102 VAL A N 1
ATOM 770 C CA . VAL A 1 102 ? 10.396 -5.870 2.511 1.00 91.88 102 VAL A CA 1
ATOM 771 C C . VAL A 1 102 ? 11.381 -6.897 3.091 1.00 91.88 102 VAL A C 1
ATOM 773 O O . VAL A 1 102 ? 11.060 -8.076 3.167 1.00 91.88 102 VAL A O 1
ATOM 776 N N . GLU A 1 103 ? 12.529 -6.452 3.608 1.00 92.19 103 GLU A N 1
ATOM 777 C CA . GLU A 1 103 ? 13.503 -7.330 4.276 1.00 92.19 103 GLU A CA 1
ATOM 778 C C . GLU A 1 103 ? 12.911 -8.044 5.510 1.00 92.19 103 GLU A C 1
ATOM 780 O O . GLU A 1 103 ? 13.193 -9.210 5.776 1.00 92.19 103 GLU A O 1
ATOM 785 N N . GLU A 1 104 ? 12.044 -7.363 6.268 1.00 90.44 104 GLU A N 1
ATOM 786 C CA . GLU A 1 104 ? 11.325 -7.979 7.390 1.00 90.44 104 GLU A CA 1
ATOM 787 C C . GLU A 1 104 ? 10.297 -9.004 6.894 1.00 90.44 104 GLU A C 1
ATOM 789 O O . GLU A 1 104 ? 10.102 -10.031 7.542 1.00 90.44 104 GLU A O 1
ATOM 794 N N . CYS A 1 105 ? 9.673 -8.763 5.736 1.00 91.31 105 CYS A N 1
ATOM 795 C CA . CYS A 1 105 ? 8.748 -9.717 5.124 1.00 91.31 105 CYS A CA 1
ATOM 796 C C . CYS A 1 105 ? 9.462 -11.025 4.760 1.00 91.31 105 CYS A C 1
ATOM 798 O O . CYS A 1 105 ? 8.932 -12.096 5.055 1.00 91.31 105 CYS A O 1
ATOM 800 N N . PHE A 1 106 ? 10.681 -10.945 4.216 1.00 92.81 106 PHE A N 1
ATOM 801 C CA . PHE A 1 106 ? 11.511 -12.120 3.933 1.00 92.81 106 PHE A CA 1
ATOM 802 C C . PHE A 1 106 ? 11.905 -12.855 5.214 1.00 92.81 106 PHE A C 1
ATOM 804 O O . PHE A 1 106 ? 11.661 -14.054 5.337 1.00 92.81 106 PHE A O 1
ATOM 811 N N . ARG A 1 107 ? 12.426 -12.137 6.220 1.00 92.75 107 ARG A N 1
ATOM 812 C CA . ARG A 1 107 ? 12.826 -12.741 7.506 1.00 92.75 107 ARG A CA 1
ATOM 813 C C . ARG A 1 107 ? 11.679 -13.434 8.240 1.00 92.75 107 ARG A C 1
ATOM 815 O O . ARG A 1 107 ? 11.914 -14.396 8.963 1.00 92.75 107 ARG A O 1
ATOM 822 N N . ARG A 1 108 ? 10.447 -12.953 8.069 1.00 89.81 108 ARG A N 1
ATOM 823 C CA . ARG A 1 108 ? 9.238 -13.555 8.654 1.00 89.81 108 ARG A CA 1
ATOM 824 C C . ARG A 1 108 ? 8.610 -14.648 7.795 1.00 89.81 108 ARG A C 1
ATOM 826 O O . ARG A 1 108 ? 7.593 -15.200 8.204 1.00 89.81 108 ARG A O 1
ATOM 833 N N . GLY A 1 109 ? 9.163 -14.932 6.616 1.00 91.50 109 GLY A N 1
ATOM 834 C CA . GLY A 1 109 ? 8.590 -15.894 5.678 1.00 91.50 109 GLY A CA 1
ATOM 835 C C . GLY A 1 109 ? 7.233 -15.466 5.112 1.00 91.50 109 GLY A C 1
ATOM 836 O O . GLY A 1 109 ? 6.446 -16.322 4.724 1.00 91.50 109 GLY A O 1
ATOM 837 N N . LEU A 1 110 ? 6.933 -14.159 5.071 1.00 89.50 110 LEU A N 1
ATOM 838 C CA . LEU A 1 110 ? 5.704 -13.653 4.443 1.00 89.50 110 LEU A CA 1
ATOM 839 C C . LEU A 1 110 ? 5.763 -13.785 2.915 1.00 89.50 110 LEU A C 1
ATOM 841 O O . LEU A 1 110 ? 4.731 -13.942 2.270 1.00 89.50 110 LEU A O 1
ATOM 845 N N . CYS A 1 111 ? 6.964 -13.719 2.337 1.00 92.31 111 CYS A N 1
ATOM 846 C CA . CYS A 1 111 ? 7.220 -13.976 0.924 1.00 92.31 111 CYS A CA 1
ATOM 847 C C . CYS A 1 111 ? 8.666 -14.438 0.688 1.00 92.31 111 CYS A C 1
ATOM 849 O O . CYS A 1 111 ? 9.548 -14.194 1.512 1.00 92.31 111 CYS A O 1
ATOM 851 N N . CYS A 1 112 ? 8.897 -15.094 -0.452 1.00 94.44 112 CYS A N 1
ATOM 852 C CA . CYS A 1 112 ? 10.229 -15.461 -0.930 1.00 94.44 112 CYS A CA 1
ATOM 853 C C . CYS A 1 112 ? 10.884 -14.278 -1.663 1.00 94.44 112 CYS A C 1
ATOM 855 O O . CYS A 1 112 ? 10.232 -13.596 -2.459 1.00 94.44 112 CYS A O 1
ATOM 857 N N . GLU A 1 113 ? 12.178 -14.052 -1.419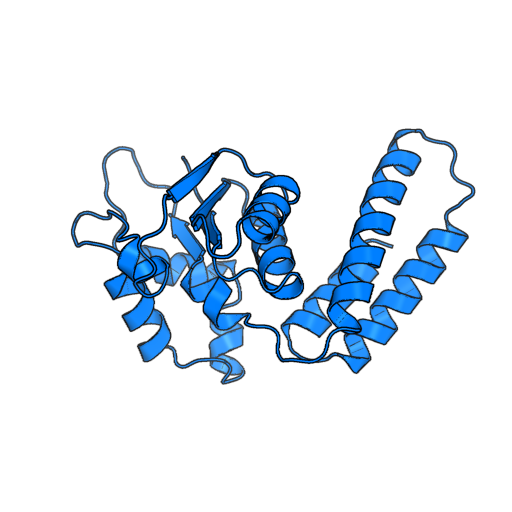 1.00 93.62 113 GLU A N 1
ATOM 858 C CA . GLU A 1 113 ? 12.951 -12.988 -2.070 1.00 93.62 113 GLU A CA 1
ATOM 859 C C . GLU A 1 113 ? 13.017 -13.170 -3.592 1.00 93.62 113 GLU A C 1
ATOM 861 O O . GLU A 1 113 ? 12.803 -12.210 -4.338 1.00 93.62 113 GLU A O 1
ATOM 866 N N . GLU A 1 114 ? 13.249 -14.400 -4.056 1.00 92.62 114 GLU A N 1
ATOM 867 C CA . GLU A 1 114 ? 13.348 -14.722 -5.482 1.00 92.62 114 GLU A CA 1
ATOM 868 C C . GLU A 1 114 ? 12.025 -14.466 -6.213 1.00 92.62 114 GLU A C 1
ATOM 870 O O . GLU A 1 114 ? 12.008 -13.809 -7.258 1.00 92.62 114 GLU A O 1
ATOM 875 N N . ASP A 1 115 ? 10.902 -14.896 -5.632 1.00 92.81 115 ASP A N 1
ATOM 876 C CA . ASP A 1 115 ? 9.570 -14.679 -6.203 1.00 92.81 115 ASP A CA 1
ATOM 877 C C . ASP A 1 115 ? 9.192 -13.196 -6.218 1.00 92.81 115 ASP A C 1
ATOM 879 O O . ASP A 1 115 ? 8.645 -12.692 -7.205 1.00 92.81 115 ASP A O 1
ATOM 883 N N . PHE A 1 116 ? 9.499 -12.473 -5.136 1.00 92.81 116 PHE A N 1
ATOM 884 C CA . PHE A 1 116 ? 9.229 -11.041 -5.025 1.00 92.81 116 PHE A CA 1
ATOM 885 C C . PHE A 1 116 ? 10.040 -10.241 -6.054 1.00 92.81 116 PHE A C 1
ATOM 887 O O . PHE A 1 116 ? 9.482 -9.419 -6.789 1.00 92.81 116 PHE A O 1
ATOM 894 N N . GLY A 1 117 ? 11.340 -10.528 -6.168 1.00 91.69 117 GLY A N 1
ATOM 895 C CA . GLY A 1 117 ? 12.219 -9.928 -7.169 1.00 91.69 117 GLY A CA 1
ATOM 896 C C . GLY A 1 117 ? 11.781 -10.260 -8.596 1.00 91.69 117 GLY A C 1
ATOM 897 O O . GLY A 1 117 ? 11.660 -9.361 -9.430 1.00 91.69 117 GLY A O 1
ATOM 898 N N . SER A 1 118 ? 11.451 -11.525 -8.864 1.00 91.94 118 SER A N 1
ATOM 899 C CA . SER A 1 118 ? 10.962 -11.991 -10.168 1.00 91.94 118 SER A CA 1
ATOM 900 C C . SER A 1 118 ? 9.617 -11.371 -10.547 1.00 91.94 118 SER A C 1
ATOM 902 O O . SER A 1 118 ? 9.358 -11.091 -11.722 1.00 91.94 118 SER A O 1
ATOM 904 N N . HIS A 1 119 ? 8.733 -11.121 -9.578 1.00 92.88 119 HIS A N 1
ATOM 905 C CA . HIS A 1 119 ? 7.502 -10.375 -9.813 1.00 92.88 119 HIS A CA 1
ATOM 906 C C . HIS A 1 119 ? 7.809 -8.943 -10.268 1.00 92.88 119 HIS A C 1
ATOM 908 O O . HIS A 1 119 ? 7.407 -8.555 -11.368 1.00 92.88 119 HIS A O 1
ATOM 914 N N . LEU A 1 120 ? 8.570 -8.187 -9.474 1.00 91.50 120 LEU A N 1
ATOM 915 C CA . LEU A 1 120 ? 8.885 -6.787 -9.773 1.00 91.50 120 LEU A CA 1
ATOM 916 C C . LEU A 1 120 ? 9.670 -6.630 -11.081 1.00 91.50 120 LEU A C 1
ATOM 918 O O . LEU A 1 120 ? 9.375 -5.736 -11.876 1.00 91.50 120 LEU A O 1
ATOM 922 N N . ALA A 1 121 ? 10.604 -7.540 -11.364 1.00 90.62 121 ALA A N 1
ATOM 923 C CA . ALA A 1 121 ? 11.357 -7.553 -12.614 1.00 90.62 121 ALA A CA 1
ATOM 924 C C . ALA A 1 121 ? 10.454 -7.712 -13.845 1.00 90.62 121 ALA A C 1
ATOM 926 O O . ALA A 1 121 ? 10.692 -7.084 -14.874 1.00 90.62 121 ALA A O 1
ATOM 927 N N . ARG A 1 122 ? 9.368 -8.490 -13.753 1.00 93.12 122 ARG A N 1
ATOM 928 C CA . ARG A 1 122 ? 8.396 -8.624 -14.853 1.00 93.12 122 ARG A CA 1
ATOM 929 C C . ARG A 1 122 ? 7.539 -7.376 -15.046 1.00 93.12 122 ARG A C 1
ATOM 931 O O . ARG A 1 122 ? 7.000 -7.200 -16.145 1.00 93.12 122 ARG A O 1
ATOM 938 N N . CYS A 1 123 ? 7.407 -6.538 -14.020 1.00 94.62 123 CYS A N 1
ATOM 939 C CA . CYS A 1 123 ? 6.641 -5.294 -14.048 1.00 94.62 123 CYS A CA 1
ATOM 940 C C . CYS A 1 123 ? 7.393 -4.136 -14.708 1.00 94.62 123 CYS A C 1
ATOM 942 O O . CYS A 1 123 ? 6.742 -3.209 -15.180 1.00 94.62 123 CYS A O 1
ATOM 944 N N . VAL A 1 124 ? 8.720 -4.199 -14.818 1.00 90.19 124 VAL A N 1
ATOM 945 C CA . VAL A 1 124 ? 9.557 -3.124 -15.369 1.00 90.19 124 VAL A CA 1
ATOM 946 C C . VAL A 1 124 ? 10.227 -3.602 -16.664 1.00 90.19 124 VAL A C 1
ATOM 948 O O . VAL A 1 124 ? 10.781 -4.695 -16.734 1.00 90.19 124 VAL A O 1
ATOM 951 N N . ARG A 1 125 ? 10.159 -2.810 -17.737 1.00 86.88 125 ARG A N 1
ATOM 952 C CA . ARG A 1 125 ? 10.884 -3.082 -18.991 1.00 86.88 125 ARG A CA 1
ATOM 953 C C . ARG A 1 125 ? 12.371 -2.744 -18.841 1.00 86.88 125 ARG A C 1
ATOM 955 O O . ARG A 1 125 ? 12.747 -1.952 -17.987 1.00 86.88 125 ARG A O 1
ATOM 962 N N . GLY A 1 126 ? 13.214 -3.255 -19.742 1.00 78.50 126 GLY A N 1
ATOM 963 C CA . GLY A 1 126 ? 14.650 -2.927 -19.762 1.00 78.50 126 GLY A CA 1
ATOM 964 C C . GLY A 1 126 ? 14.958 -1.428 -19.909 1.00 78.50 126 GLY A C 1
ATOM 965 O O . GLY A 1 126 ? 16.011 -0.979 -19.477 1.00 78.50 126 GLY A O 1
ATOM 966 N N . ASN A 1 127 ? 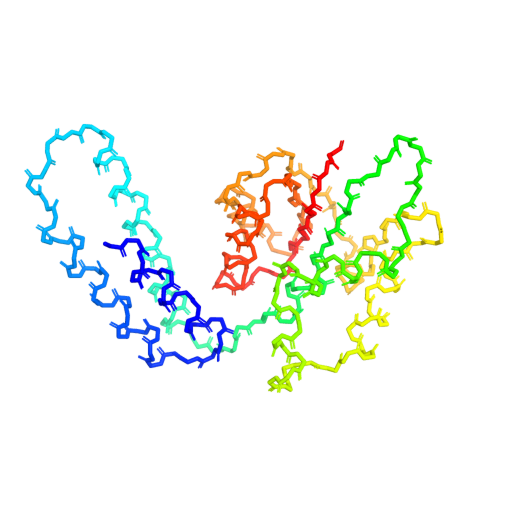14.020 -0.642 -20.450 1.00 78.25 127 ASN A N 1
ATOM 967 C CA . ASN A 1 127 ? 14.113 0.817 -20.549 1.00 78.25 127 ASN A CA 1
ATOM 968 C C . ASN A 1 127 ? 13.507 1.572 -19.344 1.00 78.25 127 ASN A C 1
ATOM 970 O O . ASN A 1 127 ? 13.319 2.781 -19.422 1.00 78.25 127 ASN A O 1
ATOM 974 N N . GLY A 1 128 ? 13.156 0.874 -18.259 1.00 79.31 128 GLY A N 1
ATOM 975 C CA . GLY A 1 128 ? 12.616 1.463 -17.028 1.00 79.31 128 GLY A CA 1
ATOM 976 C C . GLY A 1 128 ? 11.103 1.707 -17.018 1.00 79.31 128 GLY A C 1
ATOM 977 O O . GLY A 1 128 ? 10.565 2.083 -15.982 1.00 79.31 128 GLY A O 1
ATOM 978 N N . LEU A 1 129 ? 10.387 1.466 -18.124 1.00 87.56 129 LEU A N 1
ATOM 979 C CA . LEU A 1 129 ? 8.935 1.676 -18.178 1.00 87.56 129 LEU A CA 1
ATOM 980 C C . LEU A 1 129 ? 8.159 0.576 -17.445 1.00 87.56 129 LEU A C 1
ATOM 982 O O . LEU A 1 129 ? 8.402 -0.616 -17.659 1.00 87.56 129 LEU A O 1
ATOM 986 N N . LEU A 1 130 ? 7.151 0.972 -16.665 1.00 92.31 130 LEU A N 1
ATOM 987 C CA . LEU A 1 130 ? 6.218 0.039 -16.036 1.00 92.31 130 LEU A CA 1
ATOM 988 C C . LEU A 1 130 ? 5.294 -0.629 -17.061 1.00 92.31 130 LEU A C 1
ATOM 990 O O . LEU A 1 130 ? 4.868 -0.054 -18.064 1.00 92.31 130 LEU A O 1
ATOM 994 N N . ARG A 1 131 ? 4.957 -1.885 -16.788 1.00 93.69 131 ARG A N 1
ATOM 995 C CA . ARG A 1 131 ? 4.020 -2.700 -17.558 1.00 93.69 131 ARG A CA 1
ATOM 996 C C . ARG A 1 131 ? 2.745 -2.843 -16.744 1.00 93.69 131 ARG A C 1
ATOM 998 O O . ARG A 1 131 ? 2.619 -3.805 -15.994 1.00 93.69 131 ARG A O 1
ATOM 1005 N N . TRP A 1 132 ? 1.781 -1.942 -16.930 1.00 95.06 132 TRP A N 1
ATOM 1006 C CA . TRP A 1 132 ? 0.518 -1.951 -16.172 1.00 95.06 132 TRP A CA 1
ATOM 1007 C C . TRP A 1 132 ? -0.190 -3.312 -16.119 1.00 95.06 132 TRP A C 1
ATOM 1009 O O . TRP A 1 132 ? -0.565 -3.728 -15.026 1.00 95.06 132 TRP A O 1
ATOM 1019 N N . PRO A 1 133 ? -0.277 -4.096 -17.216 1.00 92.81 133 PRO A N 1
ATOM 1020 C CA . PRO A 1 133 ? -0.870 -5.428 -17.137 1.00 92.81 133 PRO A CA 1
ATOM 1021 C C . PRO A 1 133 ? -0.092 -6.406 -16.250 1.00 92.81 133 PRO A C 1
ATOM 1023 O O . PRO A 1 133 ? -0.636 -7.421 -15.859 1.00 92.81 133 PRO A O 1
ATOM 1026 N N . ARG A 1 134 ? 1.189 -6.177 -15.961 1.00 94.81 134 ARG A N 1
ATOM 1027 C CA . ARG A 1 134 ? 1.956 -7.007 -15.019 1.00 94.81 134 ARG A CA 1
ATOM 1028 C C . ARG A 1 134 ? 1.787 -6.507 -13.586 1.00 94.81 134 ARG A C 1
ATOM 1030 O O . ARG A 1 134 ? 1.584 -7.336 -12.712 1.00 94.81 134 ARG A O 1
ATOM 1037 N N . VAL A 1 135 ? 1.761 -5.185 -13.392 1.00 95.75 135 VAL A N 1
ATOM 1038 C CA . VAL A 1 135 ? 1.494 -4.537 -12.094 1.00 95.75 135 VAL A CA 1
ATOM 1039 C C . VAL A 1 135 ? 0.129 -4.949 -11.533 1.00 95.75 135 VAL A C 1
ATOM 1041 O O . VAL A 1 135 ? 0.022 -5.305 -10.368 1.00 95.75 135 VAL A O 1
ATOM 1044 N N . PHE A 1 136 ? -0.913 -4.956 -12.367 1.00 95.31 136 PHE A N 1
ATOM 1045 C CA . PHE A 1 136 ? -2.288 -5.260 -11.949 1.00 95.31 136 PHE A CA 1
ATOM 1046 C C . PHE A 1 136 ? -2.735 -6.685 -12.315 1.00 95.31 136 PHE A C 1
ATOM 1048 O O . PHE A 1 136 ? -3.907 -6.912 -12.614 1.00 95.31 136 PHE A O 1
ATOM 1055 N N . SER A 1 137 ? -1.810 -7.655 -12.348 1.00 88.75 137 SER A N 1
ATOM 1056 C CA . SER A 1 137 ? -2.125 -9.085 -12.552 1.00 88.75 137 SER A CA 1
ATOM 1057 C C . SER A 1 137 ? -3.051 -9.367 -13.750 1.00 88.75 137 SER A C 1
ATOM 1059 O O . SER A 1 137 ? -4.028 -10.101 -13.661 1.00 88.75 137 SER A O 1
ATOM 1061 N N . ALA A 1 138 ? -2.738 -8.756 -14.890 1.00 79.38 138 ALA A N 1
ATOM 1062 C CA . ALA A 1 138 ? -3.426 -8.821 -16.180 1.00 79.38 138 ALA A CA 1
ATOM 1063 C C . ALA A 1 138 ? -4.834 -8.199 -16.246 1.00 79.38 138 ALA A C 1
ATOM 1065 O O . ALA A 1 138 ? -5.457 -8.259 -17.309 1.00 79.38 138 ALA A O 1
ATOM 1066 N N . LYS A 1 139 ? -5.302 -7.510 -15.196 1.00 83.06 139 LYS A N 1
ATOM 1067 C CA . LYS A 1 139 ? -6.528 -6.696 -15.246 1.00 83.06 139 LYS A CA 1
ATOM 1068 C C . LYS A 1 139 ? -6.301 -5.470 -16.145 1.00 83.06 139 LYS A C 1
ATOM 1070 O O . LYS A 1 139 ? -5.656 -4.498 -15.749 1.00 83.06 139 LYS A O 1
ATOM 1075 N N . ARG A 1 140 ? -6.812 -5.511 -17.382 1.00 90.06 140 ARG A N 1
ATOM 1076 C CA . ARG A 1 140 ? -6.694 -4.426 -18.380 1.00 90.06 140 ARG A CA 1
ATOM 1077 C C . ARG A 1 140 ? -7.788 -3.368 -18.207 1.00 90.06 140 ARG A C 1
ATOM 1079 O O . ARG A 1 140 ? -8.579 -3.139 -19.115 1.00 90.06 140 ARG A O 1
ATOM 1086 N N . LEU A 1 141 ? -7.829 -2.748 -17.034 1.00 95.19 141 LEU A N 1
ATOM 1087 C CA . LEU A 1 141 ? -8.732 -1.635 -16.741 1.00 95.19 141 LEU A CA 1
ATOM 1088 C C . LEU A 1 141 ? -8.061 -0.290 -17.082 1.00 95.19 141 LEU A C 1
ATOM 1090 O O . LEU A 1 141 ? -6.823 -0.213 -17.071 1.00 95.19 141 LEU A O 1
ATOM 1094 N N . PRO A 1 142 ? -8.840 0.774 -17.360 1.00 96.81 142 PR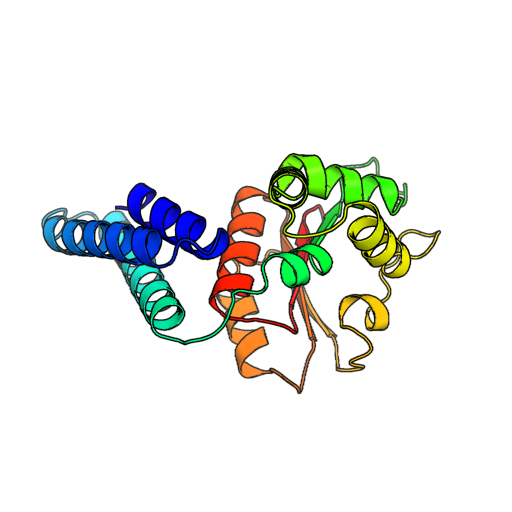O A N 1
ATOM 1095 C CA . PRO A 1 142 ? -8.319 2.135 -17.458 1.00 96.81 142 PRO A CA 1
ATOM 1096 C C . PRO A 1 142 ? -7.446 2.479 -16.251 1.00 96.81 142 PRO A C 1
ATOM 1098 O O . PRO A 1 142 ? -7.806 2.167 -15.119 1.00 96.81 142 PRO A O 1
ATOM 1101 N N . THR A 1 143 ? -6.289 3.096 -16.493 1.00 96.75 143 THR A N 1
ATOM 1102 C CA . THR A 1 143 ? -5.351 3.482 -15.430 1.00 96.75 143 THR A CA 1
ATOM 1103 C C . THR A 1 143 ? -5.467 4.972 -15.155 1.00 96.75 143 THR A C 1
ATOM 1105 O O . THR A 1 143 ? -5.395 5.778 -16.081 1.00 96.75 143 THR A O 1
ATOM 1108 N N . ARG A 1 144 ? -5.643 5.326 -13.885 1.00 98.00 144 ARG A N 1
ATOM 1109 C CA . ARG A 1 144 ? -5.753 6.699 -13.389 1.00 98.00 144 ARG A CA 1
ATOM 1110 C C . ARG A 1 144 ? -4.567 7.006 -12.492 1.00 98.00 144 ARG A C 1
ATOM 1112 O O . ARG A 1 144 ? -4.063 6.107 -11.825 1.00 98.00 144 ARG A O 1
ATOM 1119 N N . LEU A 1 145 ? -4.119 8.254 -12.493 1.00 97.75 145 LEU A N 1
ATOM 1120 C CA . LEU A 1 145 ? -2.944 8.694 -11.750 1.00 97.75 145 LEU A CA 1
ATOM 1121 C C . LEU A 1 145 ? -3.303 9.902 -10.892 1.00 97.75 145 LEU A C 1
ATOM 1123 O O . LEU A 1 145 ? -3.836 10.884 -11.404 1.00 97.75 145 LEU A O 1
ATOM 1127 N N . GLU A 1 146 ? -2.956 9.834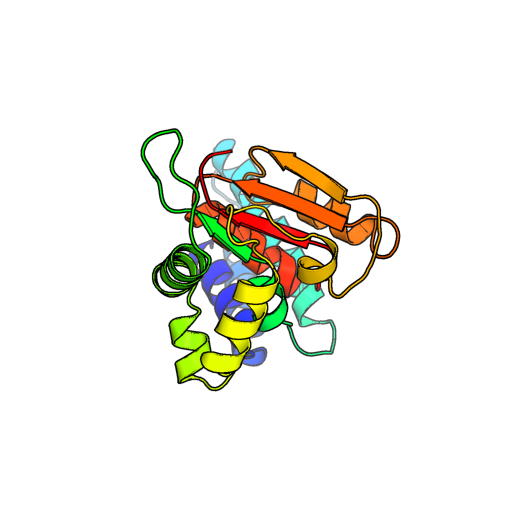 -9.614 1.00 98.12 146 GLU A N 1
ATOM 1128 C CA . GLU A 1 146 ? -2.851 10.998 -8.742 1.00 98.12 146 GLU A CA 1
ATOM 1129 C C . GLU A 1 146 ? -1.366 11.312 -8.523 1.00 98.12 146 GLU A C 1
ATOM 1131 O O . GLU A 1 146 ? -0.582 10.442 -8.140 1.00 98.12 146 GLU A O 1
ATOM 1136 N N . VAL A 1 147 ? -0.979 12.559 -8.787 1.00 97.12 147 VAL A N 1
ATOM 1137 C CA . VAL A 1 147 ? 0.364 13.079 -8.504 1.00 97.12 147 VAL A CA 1
ATOM 1138 C C . VAL A 1 147 ? 0.300 13.886 -7.215 1.00 97.12 147 VAL A C 1
ATOM 1140 O O . VAL A 1 147 ? -0.669 14.613 -7.002 1.00 97.12 147 VAL A O 1
ATOM 1143 N N . CYS A 1 148 ? 1.331 13.780 -6.375 1.00 96.38 148 CYS A N 1
ATOM 1144 C CA . CYS A 1 148 ? 1.356 14.380 -5.040 1.00 96.38 148 CYS A CA 1
ATOM 1145 C C . CYS A 1 148 ? 0.229 13.838 -4.147 1.00 96.38 148 CYS A C 1
ATOM 1147 O O . CYS A 1 148 ? -0.478 14.606 -3.494 1.00 96.38 148 CYS A O 1
ATOM 1149 N N . SER A 1 149 ? 0.091 12.508 -4.099 1.00 96.81 149 SER A N 1
ATOM 1150 C CA . SER A 1 149 ? -0.986 11.808 -3.380 1.00 96.81 149 SER A CA 1
ATOM 1151 C C . SER A 1 149 ? -1.053 12.069 -1.872 1.00 96.81 149 SER A C 1
ATOM 1153 O O . SER A 1 149 ? -1.997 11.639 -1.201 1.00 96.81 149 SER A O 1
ATOM 1155 N N . GLY A 1 150 ? -0.058 12.741 -1.289 1.00 95.94 150 GLY A N 1
ATOM 1156 C CA . GLY A 1 150 ? -0.039 13.034 0.131 1.00 95.94 150 GLY A CA 1
ATOM 1157 C C . GLY A 1 150 ? -0.067 11.739 0.937 1.00 95.94 150 GLY A C 1
ATOM 1158 O O . GLY A 1 150 ? 0.603 10.763 0.614 1.00 95.94 150 GLY A O 1
ATOM 1159 N N . THR A 1 151 ? -0.878 11.702 1.990 1.00 94.00 151 THR A N 1
ATOM 1160 C CA . THR A 1 151 ? -1.088 10.505 2.821 1.00 94.00 151 THR A CA 1
ATOM 1161 C C . THR A 1 151 ? -2.005 9.459 2.177 1.00 94.00 151 THR A C 1
ATOM 1163 O O . THR A 1 151 ? -2.314 8.459 2.823 1.00 94.00 151 THR A O 1
ATOM 1166 N N . GLY A 1 152 ? -2.465 9.673 0.942 1.00 95.81 152 GLY A N 1
ATOM 1167 C CA . GLY A 1 152 ? -3.228 8.704 0.155 1.00 95.81 152 GLY A CA 1
ATOM 1168 C C . GLY A 1 152 ? -4.708 8.573 0.500 1.00 95.81 152 GLY A C 1
ATOM 1169 O O . GLY A 1 152 ? -5.344 7.649 0.007 1.00 95.81 152 GLY A O 1
ATOM 1170 N N . ASP A 1 153 ? -5.277 9.444 1.339 1.00 92.81 153 ASP A N 1
ATOM 1171 C CA . ASP A 1 153 ? -6.686 9.325 1.748 1.00 92.81 153 ASP A CA 1
ATOM 1172 C C . ASP A 1 153 ? -7.648 9.384 0.556 1.00 92.81 153 ASP A C 1
ATOM 1174 O O . ASP A 1 153 ? -8.599 8.605 0.496 1.00 92.81 153 ASP A O 1
ATOM 1178 N N . TRP A 1 154 ? -7.377 10.263 -0.413 1.00 95.62 154 TRP A N 1
ATOM 1179 C CA . TRP A 1 154 ? -8.225 10.414 -1.590 1.00 95.62 154 TRP A CA 1
ATOM 1180 C C . TRP A 1 154 ? -8.052 9.255 -2.578 1.00 95.62 154 TRP A C 1
ATOM 1182 O O . TRP A 1 154 ? -9.027 8.564 -2.860 1.00 95.62 154 TRP A O 1
ATOM 1192 N N . VAL A 1 155 ? -6.833 8.970 -3.053 1.00 98.25 155 VAL A N 1
ATOM 1193 C CA . VAL A 1 155 ? -6.602 7.882 -4.026 1.00 98.25 155 VAL A CA 1
ATOM 1194 C C . VAL A 1 155 ? -6.987 6.501 -3.508 1.00 98.25 155 VAL A C 1
ATOM 1196 O O . VAL A 1 155 ? -7.513 5.703 -4.277 1.00 98.25 155 VAL A O 1
ATOM 1199 N N . VAL A 1 156 ? -6.797 6.208 -2.217 1.00 97.12 156 VAL A N 1
ATOM 1200 C CA . VAL A 1 156 ? -7.252 4.934 -1.633 1.00 97.12 156 VAL A CA 1
ATOM 1201 C C . VAL A 1 156 ? -8.776 4.841 -1.692 1.00 97.12 156 VAL A C 1
ATOM 1203 O O . VAL A 1 156 ? -9.298 3.816 -2.127 1.00 97.12 156 VAL A O 1
ATOM 1206 N N . ALA A 1 157 ? -9.491 5.910 -1.327 1.00 95.81 157 ALA A N 1
ATOM 1207 C CA . ALA A 1 157 ? -10.950 5.939 -1.401 1.00 95.81 157 ALA A CA 1
ATOM 1208 C C . ALA A 1 157 ? -11.459 5.812 -2.848 1.00 95.81 157 ALA A C 1
ATOM 1210 O O . ALA A 1 157 ? -12.415 5.079 -3.099 1.00 95.81 157 ALA A O 1
ATOM 1211 N N . GLN A 1 158 ? -10.802 6.473 -3.806 1.00 98.06 158 GLN A N 1
ATOM 1212 C CA . GLN A 1 158 ? -11.148 6.352 -5.224 1.00 98.06 158 GLN A CA 1
ATOM 1213 C C . GLN A 1 158 ? -10.892 4.940 -5.762 1.00 98.06 158 GLN A C 1
ATOM 1215 O O . GLN A 1 158 ? -11.752 4.365 -6.427 1.00 98.06 158 GLN A O 1
ATOM 1220 N N . ALA A 1 159 ? -9.746 4.344 -5.427 1.00 97.88 159 ALA A N 1
ATOM 1221 C CA . ALA A 1 159 ? -9.424 2.980 -5.820 1.00 97.88 159 ALA A CA 1
ATOM 1222 C C . ALA A 1 159 ? -10.452 1.976 -5.278 1.00 97.88 159 ALA A C 1
ATOM 1224 O O . ALA A 1 159 ? -10.904 1.111 -6.026 1.00 97.88 159 ALA A O 1
ATOM 1225 N N . GLN A 1 160 ? -10.894 2.137 -4.027 1.00 96.06 160 GLN A N 1
ATOM 1226 C CA . GLN A 1 160 ? -11.966 1.322 -3.446 1.00 96.06 160 GLN A CA 1
ATOM 1227 C C . GLN A 1 160 ? -13.306 1.512 -4.164 1.00 96.06 160 GLN A C 1
ATOM 1229 O O . GLN A 1 160 ? -13.953 0.527 -4.513 1.00 96.06 160 GLN A O 1
ATOM 1234 N N . ALA A 1 161 ? -13.716 2.761 -4.402 1.00 97.19 161 ALA A N 1
ATOM 1235 C CA . ALA A 1 161 ? -14.984 3.070 -5.064 1.00 97.19 161 ALA A CA 1
ATOM 1236 C C . ALA A 1 161 ? -15.048 2.532 -6.504 1.00 97.19 161 ALA A C 1
ATOM 1238 O O . ALA A 1 161 ? -16.124 2.216 -7.006 1.00 97.19 161 ALA A O 1
ATOM 1239 N N . GLU A 1 162 ? -13.895 2.401 -7.158 1.00 97.25 162 GLU A N 1
ATOM 1240 C CA . GLU A 1 162 ? -13.769 1.960 -8.549 1.00 97.25 162 GLU A CA 1
ATOM 1241 C C . GLU A 1 162 ? -13.125 0.581 -8.696 1.00 97.25 162 GLU A C 1
ATOM 1243 O O . GLU A 1 162 ? -12.551 0.234 -9.739 1.00 97.25 162 GLU A O 1
ATOM 1248 N N . ALA A 1 163 ? -13.220 -0.230 -7.645 1.00 95.50 163 ALA A N 1
ATOM 1249 C CA . ALA A 1 163 ? -12.803 -1.616 -7.690 1.00 95.50 163 ALA A CA 1
ATOM 1250 C C . ALA A 1 163 ? -13.514 -2.343 -8.846 1.00 95.50 163 ALA A C 1
ATOM 1252 O O . ALA A 1 163 ? -14.738 -2.349 -8.960 1.00 95.50 163 ALA A O 1
ATOM 1253 N N . GLY A 1 164 ? -12.725 -2.946 -9.738 1.00 95.25 164 GLY A N 1
ATOM 1254 C CA . GLY A 1 164 ? -13.233 -3.668 -10.908 1.00 95.25 164 GLY A CA 1
ATOM 1255 C C . GLY A 1 164 ? -13.538 -2.804 -12.137 1.00 95.25 164 GLY A C 1
ATOM 1256 O O . GLY A 1 164 ? -13.737 -3.370 -13.209 1.00 95.25 164 GLY A O 1
ATOM 1257 N N . THR A 1 165 ? -13.506 -1.471 -12.034 1.00 97.12 165 THR A N 1
ATOM 1258 C CA . THR A 1 165 ? -13.756 -0.562 -13.171 1.00 97.12 165 THR A CA 1
ATOM 1259 C C . THR A 1 165 ? -12.527 0.248 -13.581 1.00 97.12 165 THR A C 1
ATOM 1261 O O . THR A 1 165 ? -12.371 0.544 -14.766 1.00 97.12 165 THR A O 1
ATOM 1264 N N . ALA A 1 166 ? -11.618 0.557 -12.651 1.00 97.38 166 ALA A N 1
ATOM 1265 C CA . ALA A 1 166 ? -10.359 1.247 -12.933 1.00 97.38 166 ALA A CA 1
ATOM 1266 C C . ALA A 1 166 ? -9.191 0.700 -12.098 1.00 97.38 166 ALA A C 1
ATOM 1268 O O . ALA A 1 166 ? -9.372 0.138 -11.018 1.00 97.38 166 ALA A O 1
ATOM 1269 N N . ASN A 1 167 ? -7.976 0.900 -12.605 1.00 98.25 167 ASN A N 1
ATOM 1270 C CA . ASN A 1 167 ? -6.734 0.787 -11.851 1.00 98.25 167 ASN A CA 1
ATOM 1271 C C . ASN A 1 167 ? -6.263 2.192 -11.461 1.00 98.25 167 ASN A C 1
ATOM 1273 O O . ASN A 1 167 ? -6.344 3.123 -12.264 1.00 98.25 167 ASN A O 1
ATOM 1277 N N . TRP A 1 168 ? -5.715 2.333 -10.264 1.00 98.31 168 TRP A N 1
ATOM 1278 C CA . TRP A 1 168 ? -5.226 3.592 -9.723 1.00 98.31 168 TRP A CA 1
ATOM 1279 C C . TRP A 1 168 ? -3.727 3.536 -9.466 1.00 98.31 168 TRP A C 1
ATOM 1281 O O . TRP A 1 168 ? -3.171 2.508 -9.081 1.00 98.31 168 TRP A O 1
ATOM 1291 N N . VAL A 1 169 ? -3.072 4.666 -9.685 1.00 98.38 169 VAL A N 1
ATOM 1292 C CA . VAL A 1 169 ? -1.660 4.891 -9.414 1.00 98.38 169 VAL A CA 1
ATOM 1293 C C . VAL A 1 169 ? -1.563 6.114 -8.516 1.00 98.38 169 VAL A C 1
ATOM 1295 O O . VAL A 1 169 ? -2.088 7.173 -8.852 1.00 98.38 169 VAL A O 1
ATOM 1298 N N . ALA A 1 170 ? -0.901 5.961 -7.379 1.00 98.38 170 ALA A N 1
ATOM 1299 C CA . ALA A 1 170 ? -0.529 7.056 -6.497 1.00 98.38 170 ALA A CA 1
ATOM 1300 C C . ALA A 1 170 ? 0.949 7.384 -6.715 1.00 98.38 170 ALA A C 1
ATOM 1302 O O . ALA A 1 170 ? 1.767 6.465 -6.704 1.00 98.38 170 ALA A O 1
ATOM 1303 N N . SER A 1 171 ? 1.302 8.655 -6.892 1.00 97.50 171 SER A N 1
ATOM 1304 C CA . SER A 1 171 ? 2.695 9.109 -6.955 1.00 97.50 171 SER A CA 1
ATOM 1305 C C . SER A 1 171 ? 2.984 10.096 -5.830 1.00 97.50 171 SER A C 1
ATOM 1307 O O . SER A 1 171 ? 2.289 11.104 -5.677 1.00 97.50 171 SER A O 1
ATOM 1309 N N . GLU A 1 172 ? 4.001 9.803 -5.023 1.00 97.06 172 GLU A N 1
ATOM 1310 C CA . GLU A 1 172 ? 4.402 10.646 -3.900 1.00 97.06 172 GLU A CA 1
ATOM 1311 C C . GLU A 1 172 ? 5.917 10.571 -3.663 1.00 97.06 172 GLU A C 1
ATOM 1313 O O . GLU A 1 172 ? 6.526 9.501 -3.625 1.00 97.06 172 GLU A O 1
ATOM 1318 N N . LEU A 1 173 ? 6.521 11.740 -3.454 1.00 94.06 173 LEU A N 1
ATOM 1319 C CA . LEU A 1 173 ? 7.958 11.899 -3.251 1.00 94.06 173 LEU A CA 1
ATOM 1320 C C . LEU A 1 173 ? 8.378 11.490 -1.835 1.00 94.06 173 LEU A C 1
ATOM 1322 O O . LEU A 1 173 ? 9.441 10.910 -1.612 1.00 94.06 173 LEU A O 1
ATOM 1326 N N . ARG A 1 174 ? 7.543 11.809 -0.846 1.00 93.19 174 ARG A N 1
ATOM 1327 C CA . ARG A 1 174 ? 7.861 11.651 0.572 1.00 93.19 174 ARG A CA 1
ATOM 1328 C C . ARG A 1 174 ? 7.595 10.234 1.069 1.00 93.19 174 ARG A C 1
ATOM 1330 O O . ARG A 1 174 ? 6.451 9.821 1.237 1.00 93.19 174 ARG A O 1
ATOM 1337 N N . TYR A 1 175 ? 8.654 9.497 1.400 1.00 92.12 175 TYR A N 1
ATOM 1338 C CA . TYR A 1 175 ? 8.548 8.088 1.803 1.00 92.12 175 TYR A CA 1
ATOM 1339 C C . TYR A 1 175 ? 7.712 7.848 3.070 1.00 92.12 175 TYR A C 1
ATOM 1341 O O . TYR A 1 175 ? 7.070 6.806 3.179 1.00 92.12 175 TYR A O 1
ATOM 1349 N N . ASP A 1 176 ? 7.689 8.781 4.027 1.00 91.38 176 ASP A N 1
ATOM 1350 C CA . ASP A 1 176 ? 6.804 8.700 5.199 1.00 91.38 176 ASP A CA 1
ATOM 1351 C C . ASP A 1 176 ? 5.329 8.685 4.786 1.00 91.38 176 ASP A C 1
ATOM 1353 O O . ASP A 1 176 ? 4.532 7.913 5.322 1.00 91.38 176 ASP A O 1
ATOM 1357 N N . ARG A 1 177 ? 4.985 9.477 3.771 1.00 94.50 177 ARG A N 1
ATOM 1358 C CA . ARG A 1 177 ? 3.639 9.524 3.214 1.00 94.50 177 ARG A CA 1
ATOM 1359 C C . ARG A 1 177 ? 3.325 8.292 2.383 1.00 94.50 177 ARG A C 1
ATOM 1361 O O . ARG A 1 177 ? 2.282 7.693 2.605 1.00 94.50 177 ARG A O 1
ATOM 1368 N N . VAL A 1 178 ? 4.253 7.829 1.544 1.00 96.00 178 VAL A N 1
ATOM 1369 C CA . VAL A 1 178 ? 4.106 6.568 0.791 1.00 96.00 178 VAL A CA 1
ATOM 1370 C C . VAL A 1 178 ? 3.816 5.391 1.730 1.00 96.00 178 VAL A C 1
ATOM 1372 O O . VAL A 1 178 ? 2.929 4.588 1.453 1.00 96.00 178 VAL A O 1
ATOM 1375 N N . LYS A 1 179 ? 4.503 5.299 2.877 1.00 93.94 179 LYS A N 1
ATOM 1376 C CA . LYS A 1 179 ? 4.219 4.276 3.901 1.00 93.94 179 LYS A CA 1
ATOM 1377 C C . LYS A 1 179 ? 2.788 4.368 4.436 1.00 93.94 179 LYS A C 1
ATOM 1379 O O . LYS A 1 179 ? 2.170 3.331 4.665 1.00 93.94 179 LYS A O 1
ATOM 1384 N N . SER A 1 180 ? 2.253 5.581 4.591 1.00 93.56 180 SER A N 1
ATOM 1385 C CA . SER A 1 180 ? 0.842 5.796 4.935 1.00 93.56 180 SER A CA 1
ATOM 1386 C C . SER A 1 180 ? -0.086 5.270 3.834 1.00 93.56 180 SER A C 1
ATOM 1388 O O . SER A 1 180 ? -1.030 4.548 4.145 1.00 93.56 180 SER A O 1
ATOM 1390 N N . ILE A 1 181 ? 0.223 5.523 2.554 1.00 96.94 181 ILE A N 1
ATOM 1391 C CA . ILE A 1 181 ? -0.546 4.976 1.419 1.00 96.94 181 ILE A CA 1
ATOM 1392 C C . ILE A 1 181 ? -0.532 3.442 1.446 1.00 96.94 181 ILE A C 1
ATOM 1394 O O . ILE A 1 181 ? -1.590 2.825 1.351 1.00 96.94 181 ILE A O 1
ATOM 1398 N N . VAL A 1 182 ? 0.639 2.819 1.637 1.00 96.19 182 VAL A N 1
ATOM 1399 C CA . VAL A 1 182 ? 0.779 1.354 1.744 1.00 96.19 182 VAL A CA 1
ATOM 1400 C C . VAL A 1 182 ? -0.080 0.814 2.885 1.00 96.19 182 VAL A C 1
ATOM 1402 O O . VAL A 1 182 ? -0.879 -0.093 2.666 1.00 96.19 182 VAL A O 1
ATOM 1405 N N . ALA A 1 183 ? 0.030 1.385 4.088 1.00 93.75 183 ALA A N 1
ATOM 1406 C CA . ALA A 1 183 ? -0.754 0.943 5.239 1.00 93.75 183 ALA A CA 1
ATOM 1407 C C . ALA A 1 183 ? -2.263 1.036 4.964 1.00 93.75 183 ALA A C 1
ATOM 1409 O O . ALA A 1 183 ? -3.000 0.082 5.213 1.00 93.75 183 ALA A O 1
ATOM 1410 N N . LYS A 1 184 ? -2.720 2.147 4.378 1.00 94.50 184 LYS A N 1
ATOM 1411 C CA . LYS A 1 184 ? -4.128 2.363 4.020 1.00 94.50 184 LYS A CA 1
ATOM 1412 C C . LYS A 1 184 ? -4.615 1.406 2.941 1.00 94.50 184 LYS A C 1
ATOM 1414 O O . LYS A 1 184 ? -5.714 0.878 3.070 1.00 94.50 184 LYS A O 1
ATOM 1419 N N . ALA A 1 185 ? -3.802 1.149 1.921 1.00 96.25 185 ALA A N 1
ATOM 1420 C CA . ALA A 1 185 ? -4.121 0.197 0.866 1.00 96.25 185 ALA A CA 1
ATOM 1421 C C . ALA A 1 185 ? -4.260 -1.227 1.422 1.00 96.25 185 ALA A C 1
ATOM 1423 O O . ALA A 1 185 ? -5.215 -1.922 1.090 1.00 96.25 185 ALA A O 1
ATOM 1424 N N . VAL A 1 186 ? -3.355 -1.643 2.315 1.00 94.44 186 VAL A N 1
ATOM 1425 C CA . VAL A 1 186 ? -3.406 -2.968 2.952 1.00 94.44 186 VAL A CA 1
ATOM 1426 C C . VAL A 1 186 ? -4.630 -3.102 3.856 1.00 94.44 186 VAL A C 1
ATOM 1428 O O . VAL A 1 186 ? -5.385 -4.065 3.733 1.00 94.44 186 VAL A O 1
ATOM 1431 N N . LEU A 1 187 ? -4.850 -2.133 4.749 1.00 91.50 187 LEU A N 1
ATOM 1432 C CA . LEU A 1 187 ? -5.970 -2.154 5.693 1.00 91.50 187 LEU A CA 1
ATOM 1433 C C . LEU A 1 187 ? -7.323 -2.048 4.983 1.00 91.50 187 LEU A C 1
ATOM 1435 O O . LEU A 1 187 ? -8.270 -2.724 5.368 1.00 91.50 187 LEU A O 1
ATOM 1439 N N . GLY A 1 188 ? -7.388 -1.245 3.919 1.00 91.88 188 GLY A N 1
ATOM 1440 C CA . GLY A 1 188 ? -8.560 -1.090 3.062 1.00 91.88 188 GLY A CA 1
ATOM 1441 C C . GLY A 1 188 ? -8.718 -2.175 1.994 1.00 91.88 188 GLY A C 1
ATOM 1442 O O . GLY A 1 188 ? -9.616 -2.043 1.164 1.00 91.88 188 GLY A O 1
ATOM 1443 N N . ARG A 1 189 ? -7.857 -3.207 1.986 1.00 93.12 189 ARG A N 1
ATOM 1444 C CA . ARG A 1 189 ? -7.875 -4.331 1.029 1.00 93.12 189 ARG A CA 1
ATOM 1445 C C . ARG A 1 189 ? -7.940 -3.874 -0.438 1.00 93.12 189 ARG A C 1
ATOM 1447 O O . ARG A 1 189 ? -8.693 -4.405 -1.249 1.00 93.12 189 ARG A O 1
ATOM 1454 N N . VAL A 1 190 ? -7.150 -2.858 -0.781 1.00 95.50 190 VAL A N 1
ATOM 1455 C CA . VAL A 1 190 ? -7.168 -2.223 -2.104 1.00 95.50 190 VAL A CA 1
ATOM 1456 C C . VAL A 1 190 ? -6.261 -2.969 -3.082 1.00 95.50 190 VAL A C 1
ATOM 1458 O O . VAL A 1 190 ? -5.031 -2.871 -3.048 1.00 95.50 190 VAL A O 1
ATOM 1461 N N . GLU A 1 191 ? -6.878 -3.717 -3.994 1.00 95.25 191 GLU A N 1
ATOM 1462 C CA . GLU A 1 191 ? -6.166 -4.545 -4.974 1.00 95.25 191 GLU A CA 1
ATOM 1463 C C . GLU A 1 191 ? -5.797 -3.813 -6.270 1.00 95.25 191 GLU A C 1
ATOM 1465 O O . GLU A 1 191 ? -4.851 -4.193 -6.956 1.00 95.25 191 GLU A O 1
ATOM 1470 N N . ASN A 1 192 ? -6.545 -2.769 -6.623 1.00 97.38 192 ASN A N 1
ATOM 1471 C CA . ASN A 1 192 ? -6.404 -2.014 -7.869 1.00 97.38 192 ASN A CA 1
ATOM 1472 C C . ASN A 1 192 ? -5.563 -0.737 -7.705 1.00 97.38 192 ASN A C 1
ATOM 1474 O O . ASN A 1 192 ? -5.689 0.170 -8.521 1.00 97.38 192 ASN A O 1
ATOM 1478 N N . LEU A 1 193 ? -4.703 -0.662 -6.683 1.00 98.31 193 LEU A N 1
ATOM 1479 C CA . LEU A 1 193 ? -3.815 0.475 -6.428 1.00 98.31 193 LEU A CA 1
ATOM 1480 C C . LEU A 1 193 ? -2.337 0.084 -6.579 1.00 98.31 193 LEU A C 1
ATOM 1482 O O . LEU A 1 193 ? -1.873 -0.891 -5.984 1.00 98.31 193 LEU A O 1
ATOM 1486 N N . CYS A 1 194 ? -1.617 0.869 -7.379 1.00 98.06 194 CYS A N 1
ATOM 1487 C CA . CYS A 1 194 ? -0.163 0.891 -7.508 1.00 98.06 194 CYS A CA 1
ATOM 1488 C C . CYS A 1 194 ? 0.385 2.154 -6.835 1.00 98.06 194 CYS A C 1
ATOM 1490 O O . CYS A 1 194 ? -0.234 3.215 -6.914 1.00 98.06 194 CYS A O 1
ATOM 1492 N N . ILE A 1 195 ? 1.538 2.051 -6.182 1.00 98.06 195 ILE A N 1
ATOM 1493 C CA . ILE A 1 195 ? 2.130 3.149 -5.416 1.00 98.06 195 ILE A CA 1
ATOM 1494 C C . ILE A 1 195 ? 3.541 3.411 -5.941 1.00 98.06 195 ILE A C 1
ATOM 1496 O O . ILE A 1 195 ? 4.387 2.520 -5.937 1.00 98.06 195 ILE A O 1
AT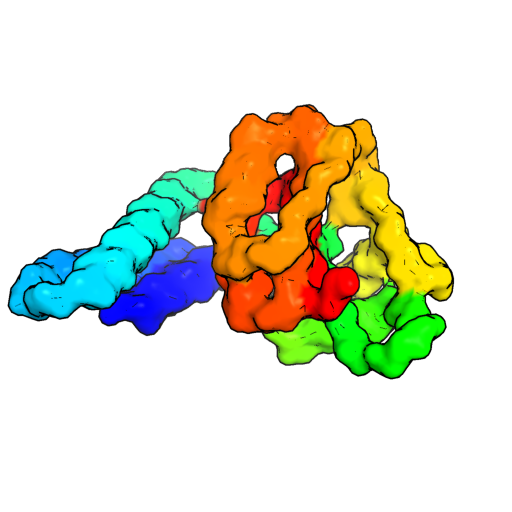OM 1500 N N . LEU A 1 196 ? 3.803 4.634 -6.385 1.00 96.62 196 LEU A N 1
ATOM 1501 C CA . LEU A 1 196 ? 5.098 5.091 -6.868 1.00 96.62 196 LEU A CA 1
ATOM 1502 C C . LEU A 1 196 ? 5.715 6.011 -5.812 1.00 96.62 196 LEU A C 1
ATOM 1504 O O . LEU A 1 196 ? 5.121 7.018 -5.430 1.00 96.62 196 LEU A O 1
ATOM 1508 N N . ALA A 1 197 ? 6.900 5.642 -5.334 1.00 94.94 197 ALA A N 1
ATOM 1509 C CA . ALA A 1 197 ? 7.682 6.424 -4.390 1.00 94.94 197 ALA A CA 1
ATOM 1510 C C . ALA A 1 197 ? 8.860 7.057 -5.124 1.00 94.94 197 ALA A C 1
ATOM 1512 O O . ALA A 1 197 ? 9.757 6.337 -5.560 1.00 94.94 197 ALA A O 1
ATOM 1513 N N . GLY A 1 198 ? 8.876 8.376 -5.269 1.00 89.88 198 GLY A N 1
ATOM 1514 C CA . GLY A 1 198 ? 9.946 9.064 -5.987 1.00 89.88 198 GLY A CA 1
ATOM 1515 C C . GLY A 1 198 ? 9.486 10.355 -6.644 1.00 89.88 198 GLY A C 1
ATOM 1516 O O . GLY A 1 198 ? 8.368 10.813 -6.425 1.00 89.88 198 GLY A O 1
ATOM 1517 N N . ASP A 1 199 ? 10.388 10.942 -7.421 1.00 84.56 199 ASP A N 1
ATOM 1518 C CA . ASP A 1 199 ? 10.111 12.143 -8.210 1.00 84.56 199 ASP A CA 1
ATOM 1519 C C . ASP A 1 199 ? 9.196 11.813 -9.402 1.00 84.56 199 ASP A C 1
ATOM 1521 O O . ASP A 1 199 ? 9.317 10.726 -9.980 1.00 84.56 199 ASP A O 1
ATOM 1525 N N . ALA A 1 200 ? 8.266 12.718 -9.715 1.00 78.44 200 ALA A N 1
ATOM 1526 C CA . ALA A 1 200 ? 7.177 12.504 -10.673 1.00 78.44 200 ALA A CA 1
ATOM 1527 C C . ALA A 1 200 ? 7.541 12.919 -12.105 1.00 78.44 200 ALA A C 1
ATOM 1529 O O . ALA A 1 200 ? 8.269 13.920 -12.281 1.00 78.44 200 ALA A O 1
#

Organism: Alexandrium catenella (NCBI:txid2925)

pLDDT: mean 88.94, std 8.27, range [57.56, 98.38]

Secondary structure (DSSP, 8-state):
-HHHHHHHHHHHHTT-HHHHHHHHHHHHHHHHHTTT---HHHHHHHHHHHHHHHHHHHHHHS-S---HHHHHHTEEE-----TT-PPPHHHHHHHHHHHSSHHHHHHTTSS-HHHHHHHHHHHB-TTS-B-HHHHTTT--PPEEEEES-TTSHHHHHHHHHTTTT-EEEEEES-HHHHHHHHHHHHHTT-SSEEEEES--

InterPro domains:
  IPR003358 tRNA (guanine-N-7) methyltransferase, Trmb type [PF02390] (142-200)
  IPR003358 tRNA (guanine-N-7) methyltransferase, Trmb type [PS51625] (78-200)
  IPR029063 S-adenosyl-L-methionine-dependent methyltransferase superfamily [G3DSA:3.40.50.150] (119-200)

Radius of gyration: 17.65 Å; chains: 1; bounding box: 36×41×48 Å

Foldseek 3Di:
DVVLLVQLLVCQLVVVLVSNVVSLVVQVVVLVVVPPDDDPVVVVVSVVSVVSSVLLVVLSVDDDHFCLLLQLLLEWEDDDDDPPDADALVNRLVRCVVQPCVVVCCVVPVDPPVVSSVLSNVQADRRNDGDLCSSLVNLPAAEEEDEQCFLVPVQLVVLLVCPSHYAYEYEHADSVSLNSNSSSCRSSVRRRYHYYHHDD